Protein 1OI7 (pdb70)

Nearest PDB structures (foldseek):
  1oi7-assembly1_A  TM=1.004E+00  e=1.919E-52  Thermus thermophilus HB8
  3ufx-assembly1_A  TM=9.949E-01  e=4.018E-49  Thermus aquaticus
  1jkj-assembly1_A  TM=9.764E-01  e=1.885E-35  Escherichia coli
  6pfn-assembly2_C  TM=9.774E-01  e=1.993E-35  Francisella tularensis subsp. tularensis SCHU S4
  2nu6-assembly1_A  TM=9.768E-01  e=1.406E-34  Escherichia coli

InterPro domains:
  IPR003781 CoA-binding [PF02629] (5-98)
  IPR003781 CoA-binding [SM00881] (3-99)
  IPR005810 Succinyl-CoA ligase, alpha subunit [MF_01988] (1-287)
  IPR005810 Succinyl-CoA ligase, alpha subunit [PIRSF001553] (1-287)
  IPR005810 Succinyl-CoA ligase, alpha subunit [TIGR01019] (2-287)
  IPR005811 ATP-citrate synthase/succinyl-CoA ligase, C-terminal domain [PF00549] (150-269)
  IPR016102 Succinyl-CoA synthetase-like [G3DSA:3.40.50.261] (120-288)
  IPR016102 Succinyl-CoA synthetase-like [SSF52210] (122-284)
  IPR017440 ATP-citrate lyase/succinyl-CoA ligase, active site [PS00399] (235-248)
  IPR033847 ATP-citrate lyase/succinyl-CoA ligase, conserved site [PS01216] (151-180)
  IPR036291 NAD(P)-binding domain superfamily [SSF51735] (2-120)

Organism: Thermus thermophilus (NCBI:txid274)

Foldseek 3Di:
DFLDFLVAEEEEEPCPDPVNLVVVVVFVVLRRHHAAYEDAPQQPDARPNHHYHPAPLVVCVPDPHQEYEYPDEQVCQLVNLVRCLVSPHAEYEAAYDDHPPVSQVVSLVVSVVSRHFYADYNWQFKDFASTGDRGNQDNPLAHAAAEEEEEQDSVLQSLLSNLCVVVVHGYGMYGNRHQDQGTNDHLQNCQVRLQPDPSHQEYEYEEEFADCRLLVNLVCCLPDHPHAYAYEYPDVVRHPVSNVVSNVVSVHHYADDSNVSNVVNVVRVD

Sequence (270 aa):
MILVNRETRVLVQGITGREGQFHTKQMLTYGTKIVAGVTPGKGGMEVLGVPVYDTVKEAVAHHEVDASIIFVPAPAAADAALEAAHAGIPLIVLITEGIPTLDMVRAVEEIKALGSRLIGGNCPGIISAEETKIGIMPGHVFKRGRVGIISRSGTLTYEAAAALSQAGLGTTTTVGIGGDPVIGTTFKDLLPLFNEDPETEAVVLIGEIGGSDEEEAAAWVKDHMKKPVVGFIGGRVGTPESKLRAFAEAGIPVADTIDEIVELVKKALG

CATH classification: 3.40.50.720 (+1 more: 3.40.50.261)

Solvent-accessible surface area: 11199 Å² total; per-residue (Å²): 34,9,67,6,57,98,132,11,91,0,0,0,3,12,0,28,36,153,105,0,66,98,17,0,112,49,0,61,114,53,24,3,87,14,39,0,0,4,21,102,70,88,32,79,98,122,10,97,56,5,41,3,38,54,51,0,111,79,0,42,80,125,46,124,20,43,0,0,0,0,28,20,94,21,109,46,0,6,92,8,0,31,54,0,6,100,23,52,3,78,10,0,0,0,17,18,120,41,23,65,91,100,44,8,54,150,0,19,95,71,0,155,89,80,66,14,81,6,0,0,4,47,7,19,0,0,0,0,0,81,34,0,13,0,0,67,3,48,13,147,20,2,107,97,22,100,0,0,0,0,1,22,18,20,97,30,1,48,84,0,0,39,18,0,23,166,38,64,20,3,0,1,0,2,0,2,0,3,21,59,128,37,24,25,2,24,0,98,62,0,0,44,59,0,11,115,15,126,57,2,71,0,0,0,1,0,0,45,109,26,51,38,37,1,29,86,0,2,55,42,13,134,98,99,30,145,37,44,8,1,0,20,2,9,81,154,129,11,66,38,103,6,0,44,119,17,0,69,121,17,60,5,62,38,0,86,68,28,104,67,0,10,99,36,0,90,165,51,55,116

Secondary structure (DSSP, 8-state):
--S--TT-EEEEETTTSHHHHHHHHHHHHHT-EEEEEE-TT-TT-EETTEEEESSHHHHHHHS--SEEEE---HHHHHHHHHHHHHTT-SEEEE--S---HHHHHHHHHHHHHHT-EEEESSS-EEEETTTEEEESS-GGG--EEEEEEEES-HHHHHHHHHHHHHTT--EEEEEE--SSS--SS-HHHHHHHHHT-TT--EEEEEE-SSSSHHHHHHHHHHHH--S-EEEEES----SHHHHHHHHHHHT--B-SSHHHHHHHHHHHH-

Structure (mmCIF, N/CA/C/O backbone):
data_1OI7
#
_entry.id   1OI7
#
_cell.length_a   61.540
_cell.length_b   61.540
_cell.length_c   60.877
_cell.angle_alpha   90.00
_cell.angle_beta   90.00
_cell.angle_gamma   120.00
#
_symmetry.space_group_name_H-M   'P 31'
#
loop_
_entity.id
_entity.type
_entity.pdbx_description
1 polymer 'SUCCINYL-COA SYNTHETASE ALPHA CHAIN'
2 water water
#
loop_
_atom_site.group_PDB
_atom_site.id
_atom_site.type_symbol
_atom_site.label_atom_id
_atom_site.label_alt_id
_atom_site.label_comp_id
_atom_site.label_asym_id
_atom_site.label_entity_id
_atom_site.label_seq_id
_atom_site.pdbx_PDB_ins_code
_atom_site.Cartn_x
_atom_site.Cartn_y
_atom_site.Cartn_z
_atom_site.occupancy
_atom_site.B_iso_or_equiv
_atom_site.auth_seq_id
_atom_site.auth_comp_id
_atom_site.auth_asym_id
_atom_site.auth_atom_id
_atom_site.pdbx_PDB_model_num
ATOM 1 N N . MET A 1 1 ? 21.489 15.090 36.843 1.00 7.67 1 MET A N 1
ATOM 2 C CA . MET A 1 1 ? 21.016 14.811 35.459 1.00 7.37 1 MET A CA 1
ATOM 3 C C . MET A 1 1 ? 19.517 14.588 35.483 1.00 6.99 1 MET A C 1
ATOM 4 O O . MET A 1 1 ? 18.949 14.295 36.536 1.00 8.19 1 MET A O 1
ATOM 9 N N . ILE A 1 2 ? 18.876 14.750 34.330 1.00 6.77 2 ILE A N 1
ATOM 10 C CA . ILE A 1 2 ? 17.456 14.463 34.211 1.00 6.83 2 ILE A CA 1
ATOM 11 C C . ILE A 1 2 ? 17.252 13.551 33.007 1.00 6.10 2 ILE A C 1
ATOM 12 O O . ILE A 1 2 ? 18.062 13.537 32.074 1.00 7.85 2 ILE A O 1
ATOM 17 N N . LEU A 1 3 ? 16.186 12.760 33.080 1.00 7.76 3 LEU A N 1
ATOM 18 C CA . LEU A 1 3 ? 15.763 11.840 32.030 1.00 8.00 3 LEU A CA 1
ATOM 19 C C . LEU A 1 3 ? 16.644 10.658 31.639 1.00 7.99 3 LEU A C 1
ATOM 20 O O . LEU A 1 3 ? 16.162 9.526 31.586 1.00 9.26 3 LEU A O 1
ATOM 25 N N . VAL A 1 4 ? 17.919 10.910 31.364 1.00 6.88 4 VAL A N 1
ATOM 26 C CA . VAL A 1 4 ? 18.818 9.851 30.928 1.00 7.42 4 VAL A CA 1
ATOM 27 C C . VAL A 1 4 ? 20.199 9.926 31.557 1.00 6.49 4 VAL A C 1
ATOM 28 O O . VAL A 1 4 ? 20.641 10.986 31.987 1.00 7.26 4 VAL A O 1
ATOM 32 N N . ASN A 1 5 ? 20.867 8.781 31.620 1.00 7.88 5 ASN A N 1
ATOM 33 C CA . ASN A 1 5 ? 22.229 8.717 32.121 1.00 7.99 5 ASN A CA 1
ATOM 34 C C . ASN A 1 5 ? 22.897 7.495 31.501 1.00 6.76 5 ASN A C 1
ATOM 35 O O . ASN A 1 5 ? 22.342 6.880 30.589 1.00 7.33 5 ASN A O 1
ATOM 40 N N . ARG A 1 6 ? 24.086 7.146 31.974 1.00 7.44 6 ARG A N 1
ATOM 41 C CA . ARG A 1 6 ? 24.815 6.017 31.405 1.00 9.13 6 ARG A CA 1
ATOM 42 C C . ARG A 1 6 ? 24.033 4.710 31.306 1.00 8.67 6 ARG A C 1
ATOM 43 O O . ARG A 1 6 ? 24.252 3.926 30.382 1.00 9.62 6 ARG A O 1
ATOM 51 N N . GLU A 1 7 ? 23.118 4.478 32.241 1.00 8.03 7 GLU A N 1
ATOM 52 C CA . GLU A 1 7 ? 22.341 3.239 32.245 1.00 9.65 7 GLU A CA 1
ATOM 53 C C . GLU A 1 7 ? 21.253 3.169 31.174 1.00 10.67 7 GLU A C 1
ATOM 54 O O . GLU A 1 7 ? 20.731 2.095 30.882 1.00 11.54 7 GLU A O 1
ATOM 60 N N . THR A 1 8 ? 20.907 4.310 30.594 1.00 9.19 8 THR A N 1
ATOM 61 C CA . THR A 1 8 ? 19.856 4.364 29.583 1.00 9.04 8 THR A CA 1
ATOM 62 C C . THR A 1 8 ? 20.126 3.482 28.362 1.00 6.94 8 THR A C 1
ATOM 63 O O . THR A 1 8 ? 21.121 3.656 27.663 1.00 8.63 8 THR A O 1
ATOM 67 N N . ARG A 1 9 ? 19.220 2.536 28.123 1.00 8.89 9 ARG A N 1
ATOM 68 C CA . ARG A 1 9 ? 19.315 1.603 27.002 1.00 9.02 9 ARG A CA 1
ATOM 69 C C . ARG A 1 9 ? 18.631 2.228 25.791 1.00 7.95 9 ARG A C 1
ATOM 70 O O . ARG A 1 9 ? 17.441 2.545 25.825 1.00 9.28 9 ARG A O 1
ATOM 78 N N . VAL A 1 10 ? 19.396 2.382 24.716 1.00 9.50 10 VAL A N 1
ATOM 79 C CA . VAL A 1 10 ? 18.919 3.058 23.517 1.00 8.93 10 VAL A CA 1
ATOM 80 C C . VAL A 1 10 ? 18.709 2.246 22.242 1.00 8.46 10 VAL A C 1
ATOM 81 O O . VAL A 1 10 ? 19.491 1.352 21.911 1.00 9.98 10 VAL A O 1
ATOM 85 N N . LEU A 1 11 ? 17.641 2.595 21.529 1.00 9.55 11 LEU A N 1
ATOM 86 C CA . LEU A 1 11 ? 17.282 1.976 20.257 1.00 8.67 11 LEU A CA 1
ATOM 87 C C . LEU A 1 11 ? 17.440 3.041 19.177 1.00 9.47 11 LEU A C 1
ATOM 88 O O . LEU A 1 11 ? 16.991 4.172 19.359 1.00 9.29 11 LEU A O 1
ATOM 93 N N . VAL A 1 12 ? 18.078 2.694 18.062 1.00 8.48 12 VAL A N 1
ATOM 94 C CA . VAL A 1 12 ? 18.257 3.649 16.972 1.00 8.68 12 VAL A CA 1
ATOM 95 C C . VAL A 1 12 ? 17.396 3.272 15.771 1.00 8.69 12 VAL A C 1
ATOM 96 O O . VAL A 1 12 ? 17.573 2.206 15.178 1.00 9.66 12 VAL A O 1
ATOM 100 N N . GLN A 1 13 ? 16.456 4.144 15.428 1.00 8.70 13 GLN A N 1
ATOM 101 C CA . GLN A 1 13 ? 15.583 3.932 14.281 1.00 8.73 13 GLN A CA 1
ATOM 102 C C . GLN A 1 13 ? 16.227 4.661 13.103 1.00 10.19 13 GLN A C 1
ATOM 103 O O . GLN A 1 13 ? 16.578 5.836 13.211 1.00 10.86 13 GLN A O 1
ATOM 109 N N . GLY A 1 14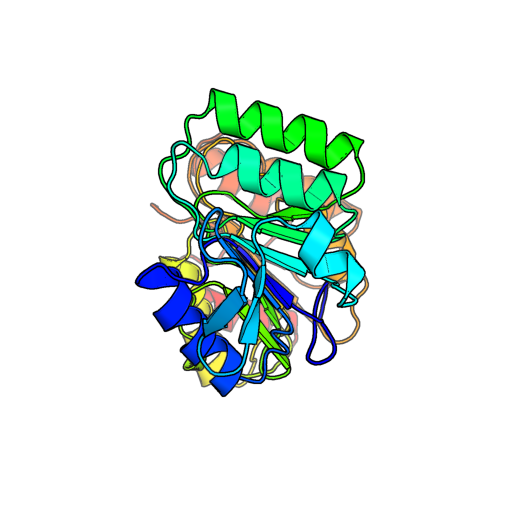 ? 16.394 3.952 11.987 1.00 10.22 14 GLY A N 1
ATOM 110 C CA . GLY A 1 14 ? 17.041 4.527 10.818 1.00 11.17 14 GLY A CA 1
ATOM 111 C C . GLY A 1 14 ? 18.542 4.340 10.970 1.00 9.68 14 GLY A C 1
ATOM 112 O O . GLY A 1 14 ? 19.345 5.120 10.460 1.00 11.82 14 GLY A O 1
ATOM 113 N N . ILE A 1 15 ? 18.914 3.272 11.667 1.00 11.11 15 ILE A N 1
ATOM 114 C CA . ILE A 1 15 ? 20.308 2.961 11.955 1.00 11.39 15 ILE A CA 1
ATOM 115 C C . ILE A 1 15 ? 21.208 2.654 10.754 1.00 11.59 15 ILE A C 1
ATOM 116 O O . ILE A 1 15 ? 22.419 2.863 10.822 1.00 12.65 15 ILE A O 1
ATOM 121 N N . THR A 1 16 ? 20.629 2.168 9.659 1.00 12.12 16 THR A N 1
ATOM 122 C CA . THR A 1 16 ? 21.424 1.824 8.482 1.00 12.35 16 THR A CA 1
ATOM 123 C C . THR A 1 16 ? 21.738 2.991 7.550 1.00 12.16 16 THR A C 1
ATOM 124 O O . THR A 1 16 ? 22.569 2.861 6.650 1.00 12.79 16 THR A O 1
ATOM 128 N N . GLY A 1 17 ? 21.076 4.125 7.753 1.00 11.75 17 GLY A N 1
ATOM 129 C CA . GLY A 1 17 ? 21.335 5.283 6.916 1.00 13.31 17 GLY A CA 1
ATOM 130 C C . GLY A 1 17 ? 22.696 5.879 7.225 1.00 12.09 17 GLY A C 1
ATOM 131 O O . GLY A 1 17 ? 23.329 5.503 8.212 1.00 11.64 17 GLY A O 1
ATOM 132 N N . ARG A 1 18 ? 23.148 6.808 6.389 1.00 12.86 18 ARG A N 1
ATOM 133 C CA . ARG A 1 18 ? 24.446 7.445 6.586 1.00 12.48 18 ARG A CA 1
ATOM 134 C C . ARG A 1 18 ? 24.507 8.136 7.946 1.00 11.62 18 ARG A C 1
ATOM 135 O O . ARG A 1 18 ? 25.453 7.940 8.710 1.00 12.85 18 ARG A O 1
ATOM 143 N N . GLU A 1 19 ? 23.493 8.945 8.240 1.00 11.34 19 GLU A N 1
ATOM 144 C CA . GLU A 1 19 ? 23.422 9.668 9.506 1.00 11.57 19 GLU A CA 1
ATOM 145 C C . GLU A 1 19 ? 23.311 8.703 10.679 1.00 11.32 19 GLU A C 1
ATOM 146 O O . GLU A 1 19 ? 24.009 8.847 11.686 1.00 10.76 19 GLU A O 1
ATOM 152 N N . GLY A 1 20 ? 22.424 7.724 10.543 1.00 10.54 20 GLY A N 1
ATOM 153 C CA . GLY A 1 20 ? 22.234 6.745 11.595 1.00 11.05 20 GLY A CA 1
ATOM 154 C C . GLY A 1 20 ? 23.516 6.013 11.939 1.00 9.42 20 GLY A C 1
ATOM 155 O O . GLY A 1 20 ? 23.848 5.848 13.113 1.00 11.31 20 GLY A O 1
ATOM 156 N N . GLN A 1 21 ? 24.250 5.573 10.923 1.00 10.64 21 GLN A N 1
ATOM 157 C CA . GLN A 1 21 ? 25.496 4.857 11.162 1.00 11.28 21 GLN A CA 1
ATOM 158 C C . GLN A 1 21 ? 26.555 5.747 11.790 1.00 8.78 21 GLN A C 1
ATOM 159 O O . GLN A 1 21 ? 27.235 5.341 12.734 1.00 9.86 21 GLN A O 1
ATOM 165 N N . PHE A 1 22 ? 26.696 6.958 11.267 1.00 9.81 22 PHE A N 1
ATOM 166 C CA . PHE A 1 22 ? 27.688 7.879 11.794 1.00 10.05 22 PHE A CA 1
ATOM 167 C C . PHE A 1 22 ? 27.451 8.187 13.265 1.00 9.33 22 PHE A C 1
ATOM 168 O O . PHE A 1 22 ? 28.378 8.130 14.074 1.00 9.20 22 PHE A O 1
ATOM 176 N N . HIS A 1 23 ? 26.212 8.500 13.622 1.00 8.53 23 HIS A N 1
ATOM 177 C CA . HIS A 1 23 ? 25.927 8.831 15.007 1.00 8.22 23 HIS A CA 1
ATOM 178 C C . HIS A 1 23 ? 25.857 7.632 15.938 1.00 8.65 23 HIS A C 1
ATOM 179 O O . HIS A 1 23 ? 26.095 7.765 17.137 1.00 8.24 23 HIS A O 1
ATOM 186 N N . THR A 1 24 ? 25.549 6.458 15.403 1.00 8.46 24 THR A N 1
ATOM 187 C CA . THR A 1 24 ? 25.548 5.270 16.243 1.00 9.20 24 THR A CA 1
ATOM 188 C C . THR A 1 24 ? 27.003 5.082 16.688 1.00 9.00 24 THR A C 1
ATOM 189 O O . THR A 1 24 ? 27.276 4.747 17.842 1.00 8.95 24 THR A O 1
ATOM 193 N N . LYS A 1 25 ? 27.937 5.324 15.771 1.00 8.75 25 LYS A N 1
ATOM 194 C CA . LYS A 1 25 ? 29.356 5.202 16.081 1.00 8.89 25 LYS A CA 1
ATOM 195 C C . LYS A 1 25 ? 29.760 6.242 17.126 1.00 7.86 25 LYS A C 1
ATOM 196 O O . LYS A 1 25 ? 30.429 5.919 18.107 1.00 9.14 25 LYS A O 1
ATOM 202 N N . GLN A 1 26 ? 29.348 7.490 16.926 1.00 8.15 26 GLN A N 1
ATOM 203 C CA . GLN A 1 26 ? 29.693 8.543 17.873 1.00 9.11 26 GLN A CA 1
ATOM 204 C C . GLN A 1 26 ? 29.114 8.253 19.257 1.00 8.45 26 GLN A C 1
ATOM 205 O O . GLN A 1 26 ? 29.796 8.423 20.268 1.00 8.84 26 GLN A O 1
ATOM 211 N N . MET A 1 27 ? 27.860 7.813 19.305 1.00 6.97 27 MET A N 1
ATOM 212 C CA . MET A 1 27 ? 27.221 7.515 20.582 1.00 8.20 27 MET A CA 1
ATOM 213 C C . MET A 1 27 ? 27.865 6.320 21.281 1.00 7.70 27 MET A C 1
ATOM 214 O O . MET A 1 27 ? 28.086 6.354 22.494 1.00 8.23 27 MET A O 1
ATOM 219 N N . LEU A 1 28 ? 28.173 5.265 20.531 1.00 8.54 28 LEU A N 1
ATOM 220 C CA . LEU A 1 28 ? 28.809 4.100 21.138 1.00 8.92 28 LEU A CA 1
ATOM 221 C C . LEU A 1 28 ? 30.147 4.505 21.747 1.00 8.35 28 LEU A C 1
ATOM 222 O O . LEU A 1 28 ? 30.485 4.088 22.854 1.00 9.58 28 LEU A O 1
ATOM 227 N N . THR A 1 29 ? 30.903 5.325 21.029 1.00 8.76 29 THR A N 1
ATOM 228 C CA . THR A 1 29 ? 32.195 5.784 21.520 1.00 10.51 29 THR A CA 1
ATOM 229 C C . THR A 1 29 ? 32.034 6.624 22.787 1.00 10.78 29 THR A C 1
ATOM 230 O O . THR A 1 29 ? 32.881 6.582 23.681 1.00 11.47 29 THR A O 1
ATOM 234 N N . TYR A 1 30 ? 30.942 7.379 22.866 1.00 9.44 30 TYR A N 1
ATOM 235 C CA . TYR A 1 30 ? 30.682 8.230 24.023 1.00 9.08 30 TYR A CA 1
ATOM 236 C C . TYR A 1 30 ? 30.329 7.406 25.253 1.00 9.91 30 TYR A C 1
ATOM 237 O O . TYR A 1 30 ? 30.533 7.847 26.387 1.00 11.91 30 TYR A O 1
ATOM 246 N N . GLY A 1 31 ? 29.799 6.210 25.028 1.00 9.90 31 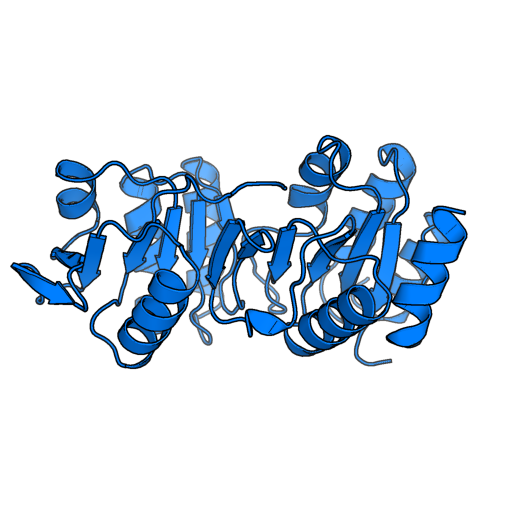GLY A N 1
ATOM 247 C CA . GLY A 1 31 ? 29.415 5.353 26.133 1.00 10.44 31 GLY A CA 1
ATOM 248 C C . GLY A 1 31 ? 27.924 5.068 26.168 1.00 9.12 31 GLY A C 1
ATOM 249 O O . GLY A 1 31 ? 27.437 4.385 27.065 1.00 10.41 31 GLY A O 1
ATOM 250 N N . THR A 1 32 ? 27.189 5.601 25.196 1.00 8.40 32 THR A N 1
ATOM 251 C CA . THR A 1 32 ? 25.753 5.375 25.130 1.00 7.68 32 THR A CA 1
ATOM 252 C C . THR A 1 32 ? 25.485 3.890 24.926 1.00 8.93 32 THR A C 1
ATOM 253 O O . THR A 1 32 ? 26.097 3.254 24.065 1.00 9.66 32 THR A O 1
ATOM 257 N N . LYS A 1 33 ? 24.570 3.341 25.716 1.00 8.28 33 LYS A N 1
ATOM 258 C CA . LYS A 1 33 ? 24.237 1.928 25.609 1.00 11.56 33 LYS A CA 1
ATOM 259 C C . LYS A 1 33 ? 23.211 1.634 24.520 1.00 9.69 33 LYS A C 1
ATOM 260 O O . LYS A 1 33 ? 22.035 1.410 24.805 1.00 11.74 33 LYS A O 1
ATOM 266 N N . ILE A 1 34 ? 23.659 1.649 23.269 1.00 10.78 34 ILE A N 1
ATOM 267 C CA . ILE A 1 34 ? 22.779 1.344 22.148 1.00 8.78 34 ILE A CA 1
ATOM 268 C C . ILE A 1 34 ? 22.671 -0.177 22.103 1.00 10.20 34 ILE A C 1
ATOM 269 O O . ILE A 1 34 ? 23.665 -0.876 21.901 1.00 12.06 34 ILE A O 1
ATOM 274 N N . VAL A 1 35 ? 21.461 -0.684 22.308 1.00 11.03 35 VAL A N 1
ATOM 275 C CA . VAL A 1 35 ? 21.231 -2.123 22.340 1.00 11.02 35 VAL A CA 1
ATOM 276 C C . VAL A 1 35 ? 20.587 -2.713 21.092 1.00 11.25 35 VAL A C 1
ATOM 277 O O . VAL A 1 35 ? 20.624 -3.929 20.889 1.00 12.43 35 VAL A O 1
ATOM 281 N N . ALA A 1 36 ? 19.994 -1.867 20.257 1.00 11.07 36 ALA A N 1
ATOM 282 C CA . ALA A 1 36 ? 19.344 -2.356 19.049 1.00 9.95 36 ALA A CA 1
ATOM 283 C C . ALA A 1 36 ? 19.077 -1.246 18.050 1.00 9.66 36 ALA A C 1
ATOM 284 O O . ALA A 1 36 ? 19.162 -0.063 18.379 1.00 9.85 36 ALA A O 1
ATOM 286 N N . GLY A 1 37 ? 18.758 -1.646 16.824 1.00 10.68 37 GLY A N 1
ATOM 287 C CA . GLY A 1 37 ? 18.458 -0.698 15.772 1.00 9.83 37 GLY A CA 1
ATOM 288 C C . GLY A 1 37 ? 17.270 -1.198 14.974 1.00 10.18 37 GLY A C 1
ATOM 289 O O . GLY A 1 37 ? 16.955 -2.392 15.007 1.00 10.57 37 GLY A O 1
ATOM 290 N N . VAL A 1 38 ? 16.611 -0.293 14.260 1.00 9.01 38 VAL A N 1
ATOM 291 C CA . VAL A 1 38 ? 15.456 -0.650 13.450 1.00 10.78 38 VAL A CA 1
ATOM 292 C C . VAL A 1 38 ? 15.448 0.087 12.120 1.00 12.91 38 VAL A C 1
ATOM 293 O O . VAL A 1 38 ? 15.642 1.300 12.065 1.00 16.35 38 VAL A O 1
ATOM 297 N N . THR A 1 39 ? 15.235 -0.668 11.049 1.00 13.54 39 THR A N 1
ATOM 298 C CA . THR A 1 39 ? 15.137 -0.125 9.701 1.00 13.58 39 THR A CA 1
ATOM 299 C C . THR A 1 39 ? 14.351 -1.142 8.892 1.00 13.53 39 THR A C 1
ATOM 300 O O . THR A 1 39 ? 14.817 -2.260 8.671 1.00 14.45 39 THR A O 1
ATOM 304 N N . PRO A 1 40 ? 13.133 -0.775 8.465 1.00 17.22 40 PRO A N 1
ATOM 305 C CA . PRO A 1 40 ? 12.284 -1.671 7.677 1.00 17.30 40 PRO A CA 1
ATOM 306 C C . PRO A 1 40 ? 13.022 -2.238 6.471 1.00 15.46 40 PRO A C 1
ATOM 307 O O . PRO A 1 40 ? 13.517 -1.490 5.628 1.00 16.48 40 PRO A O 1
ATOM 311 N N . GLY A 1 41 ? 13.099 -3.563 6.402 1.00 16.72 41 GLY A N 1
ATOM 312 C CA . GLY A 1 41 ? 13.769 -4.211 5.291 1.00 17.76 41 GLY A CA 1
ATOM 313 C C . GLY A 1 41 ? 15.207 -4.592 5.581 1.00 18.18 41 GLY A C 1
ATOM 314 O O . GLY A 1 41 ? 15.847 -5.263 4.771 1.00 20.20 41 GLY A O 1
ATOM 315 N N . LYS A 1 42 ? 15.719 -4.174 6.735 1.00 16.45 42 LYS A N 1
ATOM 316 C CA . LYS A 1 42 ? 17.096 -4.478 7.108 1.00 15.78 42 LYS A CA 1
ATOM 317 C C . LYS A 1 42 ? 17.203 -5.403 8.316 1.00 14.29 42 LYS A C 1
ATOM 318 O O . LYS A 1 42 ? 18.297 -5.633 8.832 1.00 14.84 42 LYS A O 1
ATOM 324 N N . GLY A 1 43 ? 16.071 -5.934 8.766 1.00 14.17 43 GLY A N 1
ATOM 325 C CA . GLY A 1 43 ? 16.091 -6.831 9.907 1.00 13.95 43 GLY A CA 1
ATOM 326 C C . GLY A 1 43 ? 17.014 -8.007 9.656 1.00 15.04 43 GLY A C 1
ATOM 327 O O . GLY A 1 43 ? 16.965 -8.624 8.592 1.00 16.78 43 GLY A O 1
ATOM 328 N N . GLY A 1 44 ? 17.859 -8.321 10.633 1.00 15.86 44 GLY A N 1
ATOM 329 C CA . GLY A 1 44 ? 18.785 -9.428 10.476 1.00 17.02 44 GLY A CA 1
ATOM 330 C C . GLY A 1 44 ? 20.207 -8.936 10.298 1.00 18.31 44 GLY A C 1
ATOM 331 O O . GLY A 1 44 ? 21.165 -9.682 10.506 1.00 21.17 44 GLY A O 1
ATOM 332 N N . MET A 1 45 ? 20.342 -7.675 9.902 1.00 19.49 45 MET A N 1
ATOM 333 C CA . MET A 1 45 ? 21.651 -7.070 9.703 1.00 20.54 45 MET A CA 1
ATOM 334 C C . MET A 1 45 ? 22.235 -6.640 11.040 1.00 17.26 45 MET A C 1
ATOM 335 O O . MET A 1 45 ? 21.589 -6.759 12.083 1.00 16.54 45 MET A O 1
ATOM 340 N N . GLU A 1 46 ? 23.462 -6.137 10.997 1.00 18.42 46 GLU A N 1
ATOM 341 C CA . GLU A 1 46 ? 24.139 -5.677 12.197 1.00 18.51 46 GLU A CA 1
ATOM 342 C C . GLU A 1 46 ? 24.945 -4.436 11.845 1.00 17.21 46 GLU A C 1
ATOM 343 O O . GLU A 1 46 ? 25.641 -4.405 10.829 1.00 22.61 46 GLU A O 1
ATOM 349 N N . VAL A 1 47 ? 24.833 -3.407 12.677 1.00 16.54 47 VAL A N 1
ATOM 350 C CA . VAL A 1 47 ? 25.562 -2.164 12.461 1.00 16.25 47 VAL A CA 1
ATOM 351 C C . VAL A 1 47 ? 26.449 -1.905 13.669 1.00 14.43 47 VAL A C 1
ATOM 352 O O . VAL A 1 47 ? 25.957 -1.693 14.776 1.00 14.48 47 VAL A O 1
ATOM 356 N N . LEU A 1 48 ? 27.760 -1.936 13.453 1.00 13.10 48 LEU A N 1
ATOM 357 C CA . LEU A 1 48 ? 28.715 -1.700 14.527 1.00 14.82 48 LEU A CA 1
ATOM 358 C C . LEU A 1 48 ? 28.424 -2.579 15.740 1.00 13.61 48 LEU A C 1
ATOM 359 O O . LEU A 1 48 ? 28.513 -2.129 16.882 1.00 16.64 48 LEU A O 1
ATOM 364 N N . GLY A 1 49 ? 28.070 -3.835 15.484 1.00 14.01 49 GLY A N 1
ATOM 365 C CA . GLY A 1 49 ? 27.785 -4.763 16.565 1.00 15.76 49 GLY A CA 1
ATOM 366 C C . GLY A 1 49 ? 26.372 -4.689 17.112 1.00 15.06 49 GLY A C 1
ATOM 367 O O . GLY A 1 49 ? 25.983 -5.499 17.954 1.00 16.60 49 GLY A O 1
ATOM 368 N N . VAL A 1 50 ? 25.601 -3.718 16.634 1.00 13.13 50 VAL A N 1
ATOM 369 C CA . VAL A 1 50 ? 24.225 -3.536 17.079 1.00 12.88 50 VAL A CA 1
ATOM 370 C C . VAL A 1 50 ? 23.273 -4.328 16.188 1.00 11.48 50 VAL A C 1
ATOM 371 O O . VAL A 1 50 ? 23.285 -4.176 14.967 1.00 12.97 50 VAL A O 1
ATOM 375 N N . PRO A 1 51 ? 22.439 -5.193 16.787 1.00 12.38 51 PRO A N 1
ATOM 376 C CA . PRO A 1 51 ? 21.497 -5.983 15.990 1.00 12.04 51 PRO A CA 1
ATOM 377 C C . PRO A 1 51 ? 20.385 -5.107 15.423 1.00 12.68 51 PRO A C 1
ATOM 378 O O . PRO A 1 51 ? 19.847 -4.244 16.120 1.00 12.76 51 PRO A O 1
ATOM 382 N N . VAL A 1 52 ? 20.049 -5.331 14.156 1.00 12.15 52 VAL A N 1
ATOM 383 C CA . VAL A 1 52 ? 19.007 -4.563 13.487 1.00 12.26 52 VAL A CA 1
ATOM 384 C C . VAL A 1 52 ? 17.746 -5.397 13.275 1.00 12.24 52 VAL A C 1
ATOM 385 O O . VAL A 1 52 ? 17.823 -6.579 12.927 1.00 13.82 52 VAL A O 1
ATOM 389 N N . TYR A 1 53 ? 16.590 -4.773 13.487 1.00 12.17 53 TYR A N 1
ATOM 390 C CA . TYR A 1 53 ? 15.301 -5.434 13.318 1.00 13.55 53 TYR A CA 1
ATOM 391 C C . TYR A 1 53 ? 14.428 -4.637 12.355 1.00 13.94 53 TYR A C 1
ATOM 392 O O . TYR A 1 53 ? 14.679 -3.456 12.106 1.00 12.61 53 TYR A O 1
ATOM 401 N N . ASP A 1 54 ? 13.402 -5.286 11.815 1.00 13.19 54 ASP A N 1
ATOM 402 C CA . ASP A 1 54 ? 12.499 -4.636 10.874 1.00 12.67 54 ASP A CA 1
ATOM 403 C C . ASP A 1 54 ? 11.518 -3.679 11.540 1.00 14.24 54 ASP A C 1
ATOM 404 O O . ASP A 1 54 ? 11.099 -2.696 10.930 1.00 16.08 54 ASP A O 1
ATOM 409 N N . THR A 1 55 ? 11.151 -3.965 12.785 1.00 12.99 55 THR A N 1
ATOM 410 C CA . THR A 1 55 ? 10.205 -3.119 13.505 1.00 13.64 55 THR A CA 1
ATOM 411 C C . THR A 1 55 ? 10.613 -2.923 14.957 1.00 12.07 55 THR A C 1
ATOM 412 O O . THR A 1 55 ? 11.392 -3.701 15.508 1.0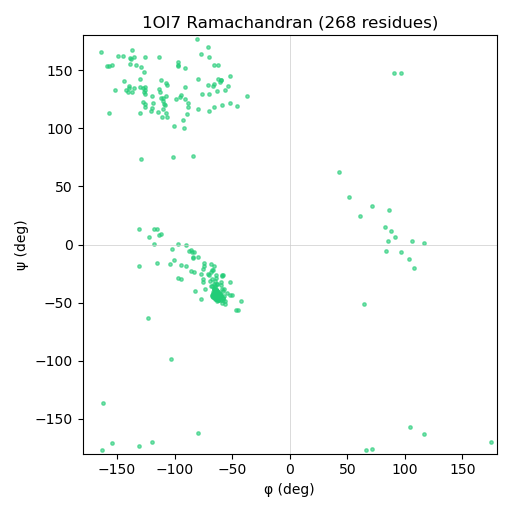0 12.54 55 THR A O 1
ATOM 416 N N . VAL A 1 56 ? 10.075 -1.876 15.574 1.00 12.37 56 VAL A N 1
ATOM 417 C CA . VAL A 1 56 ? 10.369 -1.583 16.968 1.00 13.04 56 VAL A CA 1
ATOM 418 C C . VAL A 1 56 ? 9.810 -2.699 17.849 1.00 11.23 56 VAL A C 1
ATOM 419 O O . VAL A 1 56 ? 10.432 -3.098 18.829 1.00 13.35 56 VAL A O 1
ATOM 423 N N . LYS A 1 57 ? 8.634 -3.205 17.490 1.00 14.65 57 LYS A N 1
ATOM 424 C CA . LYS A 1 57 ? 8.008 -4.280 18.253 1.00 15.51 57 LYS A CA 1
ATOM 425 C C . LYS A 1 57 ? 8.933 -5.490 18.344 1.00 15.30 57 LYS A C 1
ATOM 426 O O . LYS A 1 57 ? 9.088 -6.085 19.409 1.00 15.32 57 LYS A O 1
ATOM 432 N N . GLU A 1 58 ? 9.551 -5.846 17.224 1.00 13.55 58 GLU A N 1
ATOM 433 C CA . GLU A 1 58 ? 10.463 -6.982 17.187 1.00 15.52 58 GLU A CA 1
ATOM 434 C C . GLU A 1 58 ? 11.710 -6.699 18.019 1.00 13.31 58 GLU A C 1
ATOM 435 O O . GLU A 1 58 ? 12.196 -7.568 18.742 1.00 15.30 58 GLU A O 1
ATOM 441 N N . ALA A 1 59 ? 12.219 -5.475 17.923 1.00 14.20 59 ALA A N 1
ATOM 442 C CA . ALA A 1 59 ? 13.408 -5.085 18.669 1.00 15.57 59 ALA A CA 1
ATOM 443 C C . ALA A 1 59 ? 13.172 -5.151 20.176 1.00 12.19 59 ALA A C 1
ATOM 444 O O . ALA A 1 59 ? 13.979 -5.720 20.913 1.00 13.74 59 ALA A O 1
ATOM 446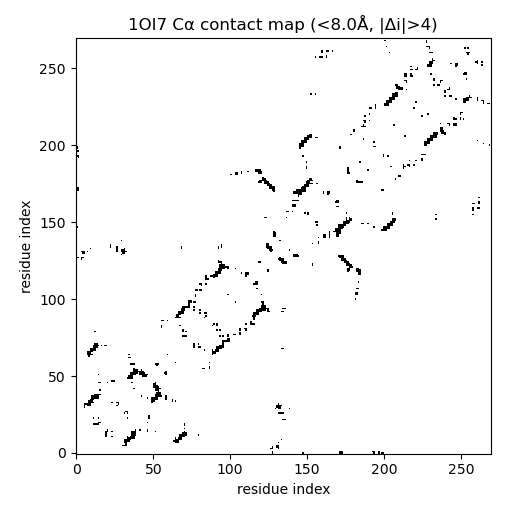 N N . VAL A 1 60 ? 12.064 -4.575 20.633 1.00 14.38 60 VAL A N 1
ATOM 447 C CA . VAL A 1 60 ? 11.756 -4.570 22.059 1.00 14.52 60 VAL A CA 1
ATOM 448 C C . VAL A 1 60 ? 11.416 -5.957 22.596 1.00 15.96 60 VAL A C 1
ATOM 449 O O . VAL A 1 60 ? 11.431 -6.182 23.806 1.00 16.71 60 VAL A O 1
ATOM 453 N N . ALA A 1 61 ? 11.113 -6.887 21.696 1.00 16.47 61 ALA A N 1
ATOM 454 C CA . ALA A 1 61 ? 10.795 -8.250 22.103 1.00 17.71 61 ALA A CA 1
ATOM 455 C C . ALA A 1 61 ? 12.078 -8.963 22.520 1.00 19.73 61 ALA A C 1
ATOM 456 O O . ALA A 1 61 ? 12.038 -9.979 23.214 1.00 21.33 61 ALA A O 1
ATOM 458 N N . HIS A 1 62 ? 13.217 -8.420 22.097 1.00 17.28 62 HIS A N 1
ATOM 459 C CA . HIS A 1 62 ? 14.512 -9.012 22.418 1.00 18.55 62 HIS A CA 1
ATOM 460 C C . HIS A 1 62 ? 15.386 -8.121 23.297 1.00 16.46 62 HIS A C 1
ATOM 461 O O . HIS A 1 62 ? 16.364 -8.590 23.880 1.00 19.32 62 HIS A O 1
ATOM 468 N N . HIS A 1 63 ? 15.036 -6.841 23.397 1.00 15.39 63 HIS A N 1
ATOM 469 C CA . HIS A 1 63 ? 15.827 -5.903 24.190 1.00 14.90 63 HIS A CA 1
ATOM 470 C C . HIS A 1 63 ? 14.995 -4.916 24.992 1.00 14.45 63 HIS A C 1
ATOM 471 O O . HIS A 1 63 ? 14.021 -4.359 24.487 1.00 15.94 63 HIS A O 1
ATOM 478 N N . GLU A 1 64 ? 15.385 -4.700 26.244 1.00 16.07 64 GLU A N 1
ATOM 479 C CA . GLU A 1 64 ? 14.708 -3.723 27.083 1.00 14.95 64 GLU A CA 1
ATOM 480 C C . GLU A 1 64 ? 15.233 -2.382 26.576 1.00 12.73 64 GLU A C 1
ATOM 481 O O . GLU A 1 64 ? 16.442 -2.197 26.445 1.00 13.34 64 GLU A O 1
ATOM 487 N N . VAL A 1 65 ? 14.325 -1.460 26.282 1.00 12.88 65 VAL A N 1
ATOM 488 C CA . VAL A 1 65 ? 14.703 -0.151 25.760 1.00 11.94 65 VAL A CA 1
ATOM 489 C C . VAL A 1 65 ? 14.104 0.991 26.574 1.00 12.58 65 VAL A C 1
ATOM 490 O O . VAL A 1 65 ? 12.907 0.997 26.854 1.00 13.01 65 VAL A O 1
ATOM 494 N N . ASP A 1 66 ? 14.942 1.954 26.948 1.00 10.62 66 ASP A N 1
ATOM 495 C CA . ASP A 1 66 ? 14.489 3.106 27.725 1.00 10.18 66 ASP A CA 1
ATOM 496 C C . ASP A 1 66 ? 14.209 4.303 26.828 1.00 8.24 66 ASP A C 1
ATOM 497 O O . ASP A 1 66 ? 13.374 5.151 27.146 1.00 10.76 66 ASP A O 1
ATOM 502 N N . ALA A 1 67 ? 14.916 4.381 25.709 1.00 9.35 67 ALA A N 1
ATOM 503 C CA . ALA A 1 67 ? 14.733 5.502 24.802 1.00 8.49 67 ALA A CA 1
ATOM 504 C C . ALA A 1 67 ? 15.101 5.142 23.376 1.00 9.46 67 ALA A C 1
ATOM 505 O O . ALA A 1 67 ? 15.895 4.232 23.138 1.00 9.60 67 ALA A O 1
ATOM 507 N N . SER A 1 68 ? 14.505 5.853 22.427 1.00 8.83 68 SER A N 1
ATOM 508 C CA . SER A 1 68 ? 14.811 5.634 21.025 1.00 9.21 68 SER A CA 1
ATOM 509 C C . SER A 1 68 ? 15.192 6.966 20.398 1.00 7.71 68 SER A C 1
ATOM 510 O O . SER A 1 68 ? 14.734 8.024 20.837 1.00 10.61 68 SER A O 1
ATOM 514 N N . ILE A 1 69 ? 16.071 6.914 19.406 1.00 7.69 69 ILE A N 1
ATOM 515 C CA . ILE A 1 69 ? 16.476 8.106 18.682 1.00 7.77 69 ILE A CA 1
ATOM 516 C C . ILE A 1 69 ? 16.210 7.789 17.216 1.00 7.85 69 ILE A C 1
ATOM 517 O O . ILE A 1 69 ? 16.559 6.711 16.719 1.00 8.97 69 ILE A O 1
ATOM 522 N N . ILE A 1 70 ? 15.572 8.736 16.538 1.00 8.38 70 ILE A N 1
ATOM 523 C CA . ILE A 1 70 ? 15.143 8.565 15.159 1.00 8.93 70 ILE A CA 1
ATOM 524 C C . ILE A 1 70 ? 15.856 9.402 14.105 1.00 8.79 70 ILE A C 1
ATOM 525 O O . ILE A 1 70 ? 15.908 10.630 14.196 1.00 10.07 70 ILE A O 1
ATOM 530 N N . PHE A 1 71 ? 16.382 8.712 13.094 1.00 8.54 71 PHE A N 1
ATOM 531 C CA . PHE A 1 71 ? 17.081 9.337 11.975 1.00 9.91 71 PHE A CA 1
ATOM 532 C C . PHE A 1 71 ? 16.337 9.046 10.662 1.00 13.30 71 PHE A C 1
ATOM 533 O O . PHE A 1 71 ? 16.866 9.270 9.573 1.00 16.43 71 PHE A O 1
ATOM 541 N N . VAL A 1 72 ? 15.108 8.552 10.784 1.00 13.23 72 VAL A N 1
ATOM 542 C CA . VAL A 1 72 ? 14.260 8.210 9.638 1.00 12.61 72 VAL A CA 1
ATOM 543 C C . VAL A 1 72 ? 13.936 9.424 8.760 1.00 13.21 72 VAL A C 1
ATOM 544 O O . VAL A 1 72 ? 13.737 10.526 9.267 1.00 13.37 72 VAL A O 1
ATOM 548 N N . PRO A 1 73 ? 13.884 9.235 7.426 1.00 13.83 73 PRO A N 1
ATOM 549 C CA . PRO A 1 73 ? 13.578 10.331 6.497 1.00 13.01 73 PRO A CA 1
ATOM 550 C C . PRO A 1 73 ? 12.295 11.072 6.877 1.00 10.91 73 PRO A C 1
ATOM 551 O O . PRO A 1 73 ? 11.346 10.468 7.367 1.00 11.68 73 PRO A O 1
ATOM 555 N N . ALA A 1 74 ? 12.284 12.380 6.635 1.00 12.75 74 ALA A N 1
ATOM 556 C CA . ALA A 1 74 ? 11.152 13.242 6.969 1.00 12.58 74 ALA A CA 1
ATOM 557 C C . ALA A 1 74 ? 9.754 12.702 6.668 1.00 12.47 74 ALA A C 1
ATOM 558 O O . ALA A 1 74 ? 8.874 12.754 7.524 1.00 12.55 74 ALA A O 1
ATOM 560 N N . PRO A 1 75 ? 9.523 12.186 5.449 1.00 14.45 75 PRO A N 1
ATOM 561 C CA . PRO A 1 75 ? 8.199 11.657 5.101 1.00 14.62 75 PRO A CA 1
ATOM 562 C C . PRO A 1 75 ? 7.687 10.525 5.993 1.00 13.97 75 PRO A C 1
ATOM 563 O O . PRO A 1 75 ? 6.479 10.336 6.127 1.00 15.74 75 PRO A O 1
ATOM 567 N N . ALA A 1 76 ? 8.600 9.777 6.605 1.00 14.11 76 ALA A N 1
ATOM 568 C CA . ALA A 1 76 ? 8.203 8.660 7.456 1.00 12.19 76 ALA A CA 1
ATOM 569 C C . ALA A 1 76 ? 8.624 8.807 8.915 1.00 12.54 76 ALA A C 1
ATOM 570 O O . ALA A 1 76 ? 8.342 7.935 9.731 1.00 11.88 76 ALA A O 1
ATOM 572 N N . ALA A 1 77 ? 9.279 9.914 9.243 1.00 12.51 77 ALA A N 1
ATOM 573 C CA . ALA A 1 77 ? 9.764 10.149 10.600 1.00 11.97 77 ALA A CA 1
ATOM 574 C C . ALA A 1 77 ? 8.675 10.218 11.668 1.00 11.14 77 ALA A C 1
ATOM 575 O O . ALA A 1 77 ? 8.844 9.685 12.764 1.00 11.41 77 ALA A O 1
ATOM 577 N N . ALA A 1 78 ? 7.567 10.885 11.365 1.00 12.01 78 ALA A N 1
ATOM 578 C CA . ALA A 1 78 ? 6.481 10.990 12.334 1.00 12.64 78 ALA A CA 1
ATOM 579 C C . ALA A 1 78 ? 5.938 9.603 12.664 1.00 11.46 78 ALA A C 1
ATOM 580 O O . ALA A 1 78 ? 5.678 9.288 13.824 1.00 11.19 78 ALA A O 1
ATOM 582 N N . ASP A 1 79 ? 5.771 8.771 11.640 1.00 11.86 79 ASP A N 1
ATOM 583 C CA . ASP A 1 79 ? 5.274 7.419 11.854 1.00 13.19 79 ASP A CA 1
ATOM 584 C C . ASP A 1 79 ? 6.265 6.598 12.674 1.00 13.35 79 ASP A C 1
ATOM 585 O O . ASP A 1 79 ? 5.866 5.760 13.478 1.00 11.78 79 ASP A O 1
ATOM 590 N N . ALA A 1 80 ? 7.557 6.841 12.469 1.00 12.10 80 ALA A N 1
ATOM 591 C CA . ALA A 1 80 ? 8.582 6.125 13.219 1.00 11.21 80 ALA A CA 1
ATOM 592 C C . ALA A 1 80 ? 8.446 6.464 14.703 1.00 9.55 80 ALA A C 1
ATOM 593 O O . ALA A 1 80 ? 8.595 5.597 15.563 1.00 10.64 80 ALA A O 1
ATOM 595 N N . ALA A 1 81 ? 8.165 7.730 15.001 1.00 9.72 81 ALA A N 1
ATOM 596 C CA . ALA A 1 81 ? 8.001 8.159 16.387 1.00 9.78 81 ALA A CA 1
ATOM 597 C C . ALA A 1 81 ? 6.772 7.479 16.983 1.00 10.36 81 ALA A C 1
ATOM 598 O O . ALA A 1 81 ? 6.792 7.023 18.125 1.00 10.57 81 ALA A O 1
ATOM 600 N N . LEU A 1 82 ? 5.701 7.410 16.200 1.00 11.45 82 LEU A N 1
ATOM 601 C CA . LEU A 1 82 ? 4.480 6.765 16.664 1.00 11.28 82 LEU A CA 1
ATOM 602 C C . LEU A 1 82 ? 4.732 5.280 16.905 1.00 10.58 82 LEU A C 1
ATOM 603 O O . LEU A 1 82 ? 4.216 4.704 17.862 1.00 11.92 82 LEU A O 1
ATOM 608 N N . GLU A 1 83 ? 5.537 4.668 16.040 1.00 11.44 83 GLU A N 1
ATOM 609 C CA . GLU A 1 83 ? 5.852 3.250 16.173 1.00 12.26 83 GLU A CA 1
ATOM 610 C C . GLU A 1 83 ? 6.540 2.985 17.511 1.00 1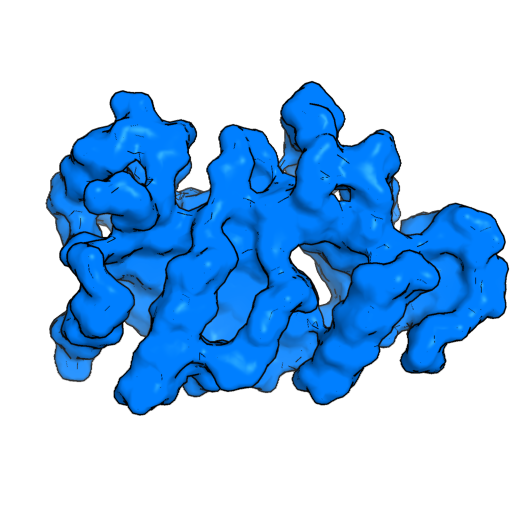2.20 83 GLU A C 1
ATOM 611 O O . GLU A 1 83 ? 6.237 2.009 18.196 1.00 12.90 83 GLU A O 1
ATOM 617 N N . ALA A 1 84 ? 7.470 3.861 17.880 1.00 10.43 84 ALA A N 1
ATOM 618 C CA . ALA A 1 84 ? 8.189 3.716 19.141 1.00 10.76 84 ALA A CA 1
ATOM 619 C C . ALA A 1 84 ? 7.227 3.838 20.320 1.00 10.32 84 ALA A C 1
ATOM 620 O O . ALA A 1 84 ? 7.305 3.072 21.280 1.00 11.32 84 ALA A O 1
ATOM 622 N N . ALA A 1 85 ? 6.316 4.802 20.239 1.00 11.01 85 ALA A N 1
ATOM 623 C CA . ALA A 1 85 ? 5.348 5.020 21.307 1.00 10.35 85 ALA A CA 1
ATOM 624 C C . ALA A 1 85 ? 4.404 3.831 21.478 1.00 13.34 85 ALA A C 1
ATOM 625 O O . ALA A 1 85 ? 4.083 3.440 22.600 1.00 13.38 85 ALA A O 1
ATOM 627 N N . HIS A 1 86 ? 3.955 3.259 20.367 1.00 12.34 86 HIS A N 1
ATOM 628 C CA . HIS A 1 86 ? 3.055 2.115 20.437 1.00 14.91 86 HIS A CA 1
ATOM 629 C C . HIS A 1 86 ? 3.761 0.899 21.027 1.00 16.60 86 HIS A C 1
ATOM 630 O O . HIS A 1 86 ? 3.114 -0.009 21.552 1.00 16.71 86 HIS A O 1
ATOM 637 N N . ALA A 1 87 ? 5.090 0.893 20.951 1.00 14.10 87 ALA A N 1
ATOM 638 C CA . ALA A 1 87 ? 5.888 -0.205 21.484 1.00 16.81 87 ALA A CA 1
ATOM 639 C C . ALA A 1 87 ? 6.154 -0.010 22.973 1.00 17.81 87 ALA A C 1
ATOM 640 O O . ALA A 1 87 ? 6.724 -0.882 23.630 1.00 21.50 87 ALA A O 1
ATOM 642 N N . GLY A 1 88 ? 5.754 1.145 23.496 1.00 15.14 88 GLY A N 1
ATOM 643 C CA . GLY A 1 88 ? 5.937 1.422 24.910 1.00 15.69 88 GLY A CA 1
ATOM 644 C C . GLY A 1 88 ? 7.221 2.123 25.320 1.00 12.96 88 GLY A C 1
ATOM 645 O O . GLY A 1 88 ? 7.477 2.281 26.512 1.00 16.36 88 GLY A O 1
ATOM 646 N N . ILE A 1 89 ? 8.030 2.545 24.353 1.00 13.26 89 ILE A N 1
ATOM 647 C CA . ILE A 1 89 ? 9.281 3.231 24.666 1.00 12.03 89 ILE A CA 1
ATOM 648 C C . ILE A 1 89 ? 8.955 4.571 25.333 1.00 12.41 89 ILE A C 1
ATOM 649 O O . ILE A 1 89 ? 8.313 5.434 24.736 1.00 12.31 89 ILE A O 1
ATOM 654 N N . PRO A 1 90 ? 9.393 4.751 26.591 1.00 13.42 90 PRO A N 1
ATOM 655 C CA . PRO A 1 90 ? 9.169 5.957 27.400 1.00 14.09 90 PRO A CA 1
ATOM 656 C C . PRO A 1 90 ? 9.664 7.294 26.856 1.00 11.47 90 PRO A C 1
ATOM 657 O O . PRO A 1 90 ? 8.981 8.310 26.996 1.00 12.53 90 PRO A O 1
ATOM 661 N N . LEU A 1 91 ? 10.848 7.296 26.252 1.00 10.72 91 LEU A N 1
ATOM 662 C CA . LEU A 1 91 ? 11.440 8.522 25.724 1.00 9.00 91 LEU A CA 1
ATOM 663 C C . LEU A 1 91 ? 11.799 8.365 24.253 1.00 9.05 91 LEU A C 1
ATOM 664 O O . LEU A 1 91 ? 12.474 7.413 23.870 1.00 9.43 91 LEU A O 1
ATOM 669 N N . ILE A 1 92 ? 11.354 9.315 23.437 1.00 8.97 92 ILE A N 1
ATOM 670 C CA . ILE A 1 92 ? 11.592 9.276 22.003 1.00 8.82 92 ILE A CA 1
ATOM 671 C C . ILE A 1 92 ? 12.242 10.575 21.541 1.00 7.71 92 ILE A C 1
ATOM 672 O O . ILE A 1 92 ? 11.677 11.655 21.709 1.00 9.49 92 ILE A O 1
ATOM 677 N N . VAL A 1 93 ? 13.430 10.459 20.958 1.00 7.71 93 VAL A N 1
ATOM 678 C CA . VAL A 1 93 ? 14.180 11.610 20.470 1.00 8.47 93 VAL A CA 1
ATOM 679 C C . VAL A 1 93 ? 14.125 11.627 18.947 1.00 7.64 93 VAL A C 1
ATOM 680 O O . VAL A 1 93 ? 14.722 10.780 18.280 1.00 9.58 93 VAL A O 1
ATOM 684 N N . LEU A 1 94 ? 13.395 12.598 18.408 1.00 8.09 94 LEU A N 1
ATOM 685 C CA . LEU A 1 94 ? 13.198 12.739 16.969 1.00 8.87 94 LEU A CA 1
ATOM 686 C C . LEU A 1 94 ? 14.112 13.814 16.384 1.00 8.98 94 LEU A C 1
ATOM 687 O O . LEU A 1 94 ? 13.846 15.006 16.510 1.00 9.32 94 LEU A O 1
ATOM 692 N N . ILE A 1 95 ? 15.188 13.377 15.737 1.00 8.35 95 ILE A N 1
ATOM 693 C CA . ILE A 1 95 ? 16.174 14.283 15.160 1.00 9.40 95 ILE A CA 1
ATOM 694 C C . ILE A 1 95 ? 15.747 14.932 13.843 1.00 7.42 95 ILE A C 1
ATOM 695 O O . ILE A 1 95 ? 15.901 16.136 13.648 1.00 9.29 95 ILE A O 1
ATOM 700 N N . THR A 1 96 ? 15.219 14.106 12.947 1.00 9.44 96 THR A N 1
ATOM 701 C CA . THR A 1 96 ? 14.820 14.510 11.602 1.00 9.69 96 THR A CA 1
ATOM 702 C C . THR A 1 96 ? 14.197 15.885 11.389 1.00 9.81 96 THR A C 1
ATOM 703 O O . THR A 1 96 ? 13.219 16.258 12.042 1.00 9.89 96 THR A O 1
ATOM 707 N N . GLU A 1 97 ? 14.773 16.616 10.438 1.00 10.56 97 GLU A N 1
ATOM 708 C CA . GLU A 1 97 ? 14.324 17.953 10.059 1.00 10.05 97 GLU A CA 1
ATOM 709 C C . GLU A 1 97 ? 13.418 17.846 8.829 1.00 11.56 97 GLU A C 1
ATOM 710 O O . GLU A 1 97 ? 13.529 16.900 8.049 1.00 12.32 97 GLU A O 1
ATOM 716 N N . GLY A 1 98 ? 12.511 18.806 8.670 1.00 11.13 98 GLY A N 1
ATOM 717 C CA . GLY A 1 98 ? 11.631 18.813 7.511 1.00 11.25 98 GLY A CA 1
ATOM 718 C C . GLY A 1 98 ? 10.334 18.034 7.612 1.00 11.94 98 GLY A C 1
ATOM 719 O O . GLY A 1 98 ? 9.660 17.829 6.601 1.00 12.05 98 GLY A O 1
ATOM 720 N N . ILE A 1 99 ? 9.970 17.594 8.810 1.00 11.25 99 ILE A N 1
ATOM 721 C CA . ILE A 1 99 ? 8.730 16.851 8.983 1.00 10.95 99 ILE A CA 1
ATOM 722 C C . ILE A 1 99 ? 7.547 17.797 8.788 1.00 11.70 99 ILE A C 1
ATOM 723 O O . ILE A 1 99 ? 7.511 18.879 9.369 1.00 11.83 99 ILE A O 1
ATOM 728 N N . PRO A 1 100 ? 6.573 17.412 7.944 1.00 12.48 100 PRO A N 1
ATOM 729 C CA . PRO A 1 100 ? 5.409 18.275 7.718 1.00 13.34 100 PRO A CA 1
ATOM 730 C C . PRO A 1 100 ? 4.745 18.639 9.045 1.00 12.57 100 PRO A C 1
ATOM 731 O O . PRO A 1 100 ? 4.567 17.784 9.909 1.00 11.54 100 PRO A O 1
ATOM 735 N N . THR A 1 101 ? 4.382 19.908 9.200 1.00 11.99 101 THR A N 1
ATOM 736 C CA . THR A 1 101 ? 3.754 20.383 10.428 1.00 11.47 101 THR A CA 1
ATOM 737 C C . THR A 1 101 ? 2.571 19.521 10.863 1.00 10.38 101 THR A C 1
ATOM 738 O O . THR A 1 101 ? 2.429 19.201 12.042 1.00 11.04 101 THR A O 1
ATOM 742 N N . LEU A 1 102 ? 1.722 19.148 9.910 1.00 11.44 102 LEU A N 1
ATOM 743 C CA . LEU A 1 102 ? 0.555 18.327 10.212 1.00 10.63 102 LEU A CA 1
ATOM 744 C C . LEU A 1 102 ? 0.978 16.975 10.778 1.00 11.07 102 LEU A C 1
ATOM 745 O O . LEU A 1 102 ? 0.387 16.484 11.738 1.00 11.29 102 LEU A O 1
ATOM 750 N N . ASP A 1 103 ? 1.996 16.373 10.169 1.00 11.52 103 ASP A N 1
ATOM 751 C CA . ASP A 1 103 ? 2.518 15.089 10.630 1.00 11.87 103 ASP A CA 1
ATOM 752 C C . ASP A 1 103 ? 3.027 15.245 12.059 1.00 10.62 103 ASP A C 1
ATOM 753 O O . ASP A 1 103 ? 2.764 14.415 12.929 1.00 11.34 103 ASP A O 1
ATOM 758 N N . MET A 1 104 ? 3.766 16.325 12.283 1.00 12.11 104 MET A N 1
ATOM 759 C CA . MET A 1 104 ? 4.359 16.609 13.582 1.00 11.36 104 MET A CA 1
ATOM 760 C C . MET A 1 104 ? 3.328 16.803 14.688 1.00 10.46 104 MET A C 1
ATOM 761 O O . MET A 1 104 ? 3.456 16.222 15.763 1.00 12.42 104 MET A O 1
ATOM 766 N N . VAL A 1 105 ? 2.305 17.614 14.432 1.00 11.38 105 VAL A N 1
ATOM 767 C CA . VAL A 1 105 ? 1.286 17.851 15.448 1.00 11.49 105 VAL A CA 1
ATOM 768 C C . VAL A 1 105 ? 0.535 16.571 15.792 1.00 10.91 105 VAL A C 1
ATOM 769 O O . VAL A 1 105 ? 0.227 16.320 16.952 1.00 11.02 105 VAL A O 1
ATOM 773 N N . ARG A 1 106 ? 0.242 15.757 14.787 1.00 10.58 106 ARG A N 1
ATOM 774 C CA . ARG A 1 106 ? -0.465 14.510 15.034 1.00 11.52 106 ARG A CA 1
ATOM 775 C C . ARG A 1 106 ? 0.373 13.572 15.895 1.00 11.11 106 ARG A C 1
ATOM 776 O O . ARG A 1 106 ? -0.147 12.927 16.803 1.00 12.37 106 ARG A O 1
ATOM 784 N N . ALA A 1 107 ? 1.671 13.509 15.616 1.00 10.98 107 ALA A N 1
ATOM 785 C CA . ALA A 1 107 ? 2.567 12.654 16.385 1.00 10.97 107 ALA A CA 1
ATOM 786 C C . ALA A 1 107 ? 2.659 13.150 17.827 1.00 10.85 107 ALA A C 1
ATOM 787 O O . ALA A 1 107 ? 2.590 12.362 18.768 1.00 11.71 107 ALA A O 1
ATOM 789 N N . VAL A 1 108 ? 2.814 14.458 18.001 1.00 10.44 108 VAL A N 1
ATOM 790 C CA . VAL A 1 108 ? 2.908 15.031 19.339 1.00 11.99 108 VAL A CA 1
ATOM 791 C C . VAL A 1 108 ? 1.687 14.669 20.182 1.00 11.36 108 VAL A C 1
ATOM 792 O O . VAL A 1 108 ? 1.813 14.172 21.300 1.00 12.05 108 VAL A O 1
ATOM 796 N N . GLU A 1 109 ? 0.502 14.913 19.635 1.00 12.12 109 GLU A N 1
ATOM 797 C CA . GLU A 1 109 ? -0.729 14.626 20.356 1.00 13.35 109 GLU A CA 1
ATOM 798 C C . GLU A 1 109 ? -0.931 13.153 20.703 1.00 12.97 109 GLU A C 1
ATOM 799 O O . GLU A 1 109 ? -1.257 12.824 21.842 1.00 12.94 109 GLU A O 1
ATOM 805 N N . GLU A 1 110 ? -0.730 12.266 19.734 1.00 13.30 110 GLU A N 1
ATOM 806 C CA . GLU A 1 110 ? -0.927 10.840 19.979 1.00 13.34 110 GLU A CA 1
ATOM 807 C C . GLU A 1 110 ? 0.104 10.255 20.941 1.00 13.72 110 GLU A C 1
ATOM 808 O O . GLU A 1 110 ? -0.239 9.481 21.835 1.00 13.67 110 GLU A O 1
ATOM 814 N N . ILE A 1 111 ? 1.367 10.625 20.757 1.00 11.85 111 ILE A N 1
ATOM 815 C CA . ILE A 1 111 ? 2.429 10.124 21.617 1.00 11.58 111 ILE A CA 1
ATOM 816 C C . ILE A 1 111 ? 2.211 10.599 23.049 1.00 10.69 111 ILE A C 1
ATOM 817 O O . ILE A 1 111 ? 2.434 9.853 24.003 1.00 12.43 111 ILE A O 1
ATOM 822 N N . LYS A 1 112 ? 1.764 11.842 23.196 1.00 12.56 112 LYS A N 1
ATOM 823 C CA . LYS A 1 112 ? 1.489 12.404 24.513 1.00 13.87 112 LYS A CA 1
ATOM 824 C C . LYS A 1 112 ? 0.380 11.587 25.180 1.00 12.27 112 LYS A C 1
ATOM 825 O O . LYS A 1 112 ? 0.458 11.261 26.365 1.00 14.56 112 LYS A O 1
ATOM 831 N N . ALA A 1 113 ? -0.645 11.247 24.405 1.00 13.37 113 ALA A N 1
ATOM 832 C CA . ALA A 1 113 ? -1.764 10.466 24.919 1.00 14.74 113 ALA A CA 1
ATOM 833 C C . ALA A 1 113 ? -1.352 9.035 25.266 1.00 15.20 113 ALA A C 1
ATOM 834 O O . ALA A 1 113 ? -1.925 8.420 26.165 1.00 15.16 113 ALA A O 1
ATOM 836 N N . LEU A 1 114 ? -0.362 8.505 24.554 1.00 12.95 114 LEU A N 1
ATOM 837 C CA . LEU A 1 114 ? 0.111 7.148 24.804 1.00 14.72 114 LEU A CA 1
ATOM 838 C C . LEU A 1 114 ? 0.962 7.055 26.066 1.00 17.08 114 LEU A C 1
ATOM 839 O O . LEU A 1 114 ? 1.128 5.975 26.630 1.00 18.74 114 LEU A O 1
ATOM 844 N N . GLY A 1 115 ? 1.505 8.187 26.503 1.00 15.71 115 GLY A N 1
ATOM 845 C CA . GLY A 1 115 ? 2.310 8.190 27.712 1.00 18.66 115 GLY A CA 1
ATOM 846 C C . GLY A 1 115 ? 3.811 8.320 27.527 1.00 14.35 115 GLY A C 1
ATOM 847 O O . GLY A 1 115 ? 4.558 8.266 28.503 1.00 18.01 115 GLY A O 1
ATOM 848 N N . SER A 1 116 ? 4.260 8.482 26.287 1.00 13.87 116 SER A N 1
ATOM 849 C CA . SER A 1 116 ? 5.687 8.624 26.017 1.00 13.44 116 SER A CA 1
ATOM 850 C C . SER A 1 116 ? 6.065 10.094 25.895 1.00 12.83 116 SER A C 1
ATOM 851 O O . SER A 1 116 ? 5.229 10.935 25.559 1.00 14.62 116 SER A O 1
ATOM 854 N N . ARG A 1 117 ? 7.326 10.398 26.178 1.00 11.29 117 ARG A N 1
ATOM 855 C CA . ARG A 1 117 ? 7.819 11.764 26.082 1.00 11.41 117 ARG A CA 1
ATOM 856 C C . ARG A 1 117 ? 8.546 11.896 24.750 1.00 10.60 117 ARG A C 1
ATOM 857 O O . ARG A 1 117 ? 9.453 11.119 24.448 1.00 12.55 117 ARG A O 1
ATOM 865 N N . LEU A 1 118 ? 8.136 12.876 23.955 1.00 9.24 118 LEU A N 1
ATOM 866 C CA . LEU A 1 118 ? 8.733 13.114 22.651 1.00 9.30 118 LEU A CA 1
ATOM 867 C C . LEU A 1 118 ? 9.549 14.397 22.625 1.00 9.10 118 LEU A C 1
ATOM 868 O O . LEU A 1 118 ? 9.039 15.471 22.942 1.00 9.29 118 LEU A O 1
ATOM 873 N N . ILE A 1 119 ? 10.820 14.280 22.256 1.00 7.93 119 ILE A N 1
ATOM 874 C CA . ILE A 1 119 ? 11.686 15.443 22.134 1.00 8.64 119 ILE A CA 1
ATOM 875 C C . ILE A 1 119 ? 11.892 15.618 20.631 1.00 7.30 119 ILE A C 1
ATOM 876 O O . ILE A 1 119 ? 12.375 14.707 19.954 1.00 9.33 119 ILE A O 1
ATOM 881 N N . GLY A 1 120 ? 11.497 16.773 20.107 1.00 8.46 120 GLY A N 1
ATOM 882 C CA . GLY A 1 120 ? 11.631 17.027 18.680 1.00 9.69 120 GLY A CA 1
ATOM 883 C C . GLY A 1 120 ? 10.276 17.227 18.013 1.00 8.57 120 GLY A C 1
ATOM 884 O O . GLY A 1 120 ? 9.284 17.450 18.709 1.00 10.35 120 GLY A O 1
ATOM 885 N N . GLY A 1 121 ? 10.193 17.126 16.684 1.00 9.12 121 GLY A N 1
ATOM 886 C CA . GLY A 1 121 ? 11.334 16.817 15.837 1.00 10.03 121 GLY A CA 1
ATOM 887 C C . GLY A 1 121 ? 12.273 17.970 15.532 1.00 8.88 121 GLY A C 1
ATOM 888 O O . GLY A 1 121 ? 12.254 18.997 16.210 1.00 9.54 121 GLY A O 1
ATOM 889 N N . ASN A 1 122 ? 13.086 17.793 14.491 1.00 9.28 122 ASN A N 1
ATOM 890 C CA . ASN A 1 122 ? 14.088 18.771 14.074 1.00 9.52 122 ASN A CA 1
ATOM 891 C C . ASN A 1 122 ? 14.818 19.354 15.275 1.00 8.63 122 ASN A C 1
ATOM 892 O O . ASN A 1 122 ? 14.757 20.553 15.543 1.00 8.83 122 ASN A O 1
ATOM 897 N N . CYS A 1 123 ? 15.508 18.486 16.006 1.00 8.92 123 CYS A N 1
ATOM 898 C CA . CYS A 1 123 ? 16.260 18.912 17.176 1.00 8.55 123 CYS A CA 1
ATOM 899 C C . CYS A 1 123 ? 17.531 18.083 17.283 1.00 8.47 123 CYS A C 1
ATOM 900 O O . CYS A 1 123 ? 17.647 17.028 16.654 1.00 9.64 123 CYS A O 1
ATOM 903 N N . PRO A 1 124 ? 18.510 18.557 18.068 1.00 7.85 124 PRO A N 1
ATOM 904 C CA . PRO A 1 124 ? 19.763 17.811 18.212 1.00 8.84 124 PRO A CA 1
ATOM 905 C C . PRO A 1 124 ? 19.753 16.698 19.253 1.00 7.81 124 PRO A C 1
ATOM 906 O O . PRO A 1 124 ? 20.685 15.897 19.312 1.00 8.21 124 PRO A O 1
ATOM 910 N N . GLY A 1 125 ? 18.715 16.648 20.079 1.00 7.52 125 GLY A N 1
ATOM 911 C CA . GLY A 1 125 ? 18.639 15.595 21.074 1.00 7.83 125 GLY A CA 1
ATOM 912 C C . GLY A 1 125 ? 18.957 15.963 22.508 1.00 6.14 125 GLY A C 1
ATOM 913 O O . GLY A 1 125 ? 18.876 17.124 22.910 1.00 7.68 125 GLY A O 1
ATOM 914 N N . ILE A 1 126 ? 19.342 14.952 23.278 1.00 6.29 126 ILE A N 1
ATOM 915 C CA . ILE A 1 126 ? 19.642 15.122 24.689 1.00 5.62 126 ILE A CA 1
ATOM 916 C C . ILE A 1 126 ? 20.983 14.500 25.058 1.00 6.82 126 ILE A C 1
ATOM 917 O O . ILE A 1 126 ? 21.372 13.455 24.523 1.00 6.76 126 ILE A O 1
ATOM 922 N N . ILE A 1 127 ? 21.699 15.169 25.953 1.00 5.83 127 ILE A N 1
ATOM 923 C CA . ILE A 1 127 ? 22.971 14.666 26.434 1.00 6.78 127 ILE A CA 1
ATOM 924 C C . ILE A 1 127 ? 23.083 14.926 27.931 1.00 5.91 127 ILE A C 1
ATOM 925 O O . ILE A 1 127 ? 22.718 15.995 28.416 1.00 6.65 127 ILE A O 1
ATOM 930 N N . SER A 1 128 ? 23.529 13.914 28.665 1.00 5.75 128 SER A N 1
ATOM 931 C CA . SER A 1 128 ? 23.767 14.050 30.096 1.00 5.34 128 SER A CA 1
ATOM 932 C C . SER A 1 128 ? 25.285 13.949 30.118 1.00 6.34 128 SER A C 1
ATOM 933 O O . SER A 1 128 ? 25.858 12.894 29.837 1.00 6.26 128 SER A O 1
ATOM 936 N N . ALA A 1 129 ? 25.921 15.079 30.408 1.00 7.07 129 ALA A N 1
ATOM 937 C CA . ALA A 1 129 ? 27.368 15.202 30.376 1.00 6.19 129 ALA A CA 1
ATOM 938 C C . ALA A 1 129 ? 28.159 14.094 31.042 1.00 6.96 129 ALA A C 1
ATOM 939 O O . ALA A 1 129 ? 28.036 13.853 32.243 1.00 7.30 129 ALA A O 1
ATOM 941 N N . GLU A 1 130 ? 28.982 13.436 30.231 1.00 7.55 130 GLU A N 1
ATOM 942 C CA . GLU A 1 130 ? 29.841 12.345 30.665 1.00 7.89 130 GLU A CA 1
ATOM 943 C C . GLU A 1 130 ? 29.068 11.161 31.232 1.00 8.31 130 GLU A C 1
ATOM 944 O O . GLU A 1 130 ? 29.600 10.372 32.018 1.00 10.08 130 GLU A O 1
ATOM 950 N N . GLU A 1 131 ? 27.812 11.040 30.810 1.00 7.97 131 GLU A N 1
ATOM 951 C CA . GLU A 1 131 ? 26.943 9.936 31.212 1.00 7.62 131 GLU A CA 1
ATOM 952 C C . GLU A 1 131 ? 26.444 9.226 29.953 1.00 6.11 131 GLU A C 1
ATOM 953 O O . GLU A 1 131 ? 26.744 8.055 29.730 1.00 7.96 131 GLU A O 1
ATOM 959 N N . THR A 1 132 ? 25.687 9.935 29.120 1.00 7.26 132 THR A N 1
ATOM 960 C CA . THR A 1 132 ? 25.176 9.336 27.894 1.00 6.86 132 THR A CA 1
ATOM 961 C C . THR A 1 132 ? 24.852 10.406 26.856 1.00 6.68 132 THR A C 1
ATOM 962 O O . THR A 1 132 ? 24.562 11.557 27.199 1.00 7.00 132 THR A O 1
ATOM 966 N N . LYS A 1 133 ? 24.916 10.016 25.586 1.00 7.00 133 LYS A N 1
ATOM 967 C CA . LYS A 1 133 ? 24.642 10.923 24.478 1.00 6.89 133 LYS A CA 1
ATOM 968 C C . LYS A 1 133 ? 23.573 10.335 23.570 1.00 6.79 133 LYS A C 1
ATOM 969 O O . LYS A 1 133 ? 23.761 9.267 22.989 1.00 7.30 133 LYS A O 1
ATOM 975 N N . ILE A 1 134 ? 22.448 11.028 23.448 1.00 6.63 134 ILE A N 1
ATOM 976 C CA . ILE A 1 134 ? 21.365 10.562 22.596 1.00 7.27 134 ILE A CA 1
ATOM 977 C C . ILE A 1 134 ? 20.986 11.732 21.696 1.00 6.32 134 ILE A C 1
ATOM 978 O O . ILE A 1 134 ? 19.954 12.387 21.875 1.00 7.25 134 ILE A O 1
ATOM 983 N N . GLY A 1 135 ? 21.862 11.999 20.736 1.00 7.89 135 GLY A N 1
ATOM 984 C CA . GLY A 1 135 ? 21.654 13.103 19.822 1.00 7.47 135 GLY A CA 1
ATOM 985 C C . GLY A 1 135 ? 22.835 13.286 18.893 1.00 7.35 135 GLY A C 1
ATOM 986 O O . GLY A 1 135 ? 23.739 12.448 18.851 1.00 9.24 135 GLY A O 1
ATOM 987 N N . ILE A 1 136 ? 22.835 14.399 18.167 1.00 7.50 136 ILE A N 1
ATOM 988 C CA . ILE A 1 136 ? 23.887 14.690 17.200 1.00 7.48 136 ILE A CA 1
ATOM 989 C C . ILE A 1 136 ? 24.781 15.857 17.597 1.00 8.19 136 ILE A C 1
ATOM 990 O O . ILE A 1 136 ? 25.612 16.308 16.809 1.00 9.20 136 ILE A O 1
ATOM 995 N N . MET A 1 137 ? 24.622 16.341 18.823 1.00 7.98 137 MET A N 1
ATOM 996 C CA . MET A 1 137 ? 25.419 17.462 19.303 1.00 9.74 137 MET A CA 1
ATOM 997 C C . MET A 1 137 ? 26.895 17.104 19.428 1.00 9.47 137 MET A C 1
ATOM 998 O O . MET A 1 137 ? 27.244 15.938 19.574 1.00 9.37 137 MET A O 1
ATOM 1003 N N . PRO A 1 138 ? 27.784 18.107 19.347 1.00 9.42 138 PRO A N 1
ATOM 1004 C CA . PRO A 1 138 ? 29.216 17.820 19.481 1.00 10.16 138 PRO A CA 1
ATOM 1005 C C . PRO A 1 138 ? 29.423 17.449 20.950 1.00 9.28 138 PRO A C 1
ATOM 1006 O O . PRO A 1 138 ? 29.234 18.278 21.840 1.00 10.95 138 PRO A O 1
ATOM 1010 N N . GLY A 1 139 ? 29.798 16.203 21.204 1.00 9.13 139 GLY A N 1
ATOM 1011 C CA . GLY A 1 139 ? 29.959 15.751 22.573 1.00 9.77 139 GLY A CA 1
ATOM 1012 C C . GLY A 1 139 ? 31.047 16.374 23.425 1.00 7.66 139 GLY A C 1
ATOM 1013 O O . GLY A 1 139 ? 30.886 16.506 24.640 1.00 9.11 139 GLY A O 1
ATOM 1014 N N . HIS A 1 140 ? 32.142 16.785 22.801 1.00 8.50 140 HIS A N 1
ATOM 1015 C CA . HIS A 1 140 ? 33.267 17.334 23.544 1.00 8.68 140 HIS A CA 1
ATOM 1016 C C . HIS A 1 140 ? 33.059 18.657 24.278 1.00 8.12 140 HIS A C 1
ATOM 1017 O O . HIS A 1 140 ? 33.829 18.978 25.182 1.00 9.65 140 HIS A O 1
ATOM 1024 N N . VAL A 1 141 ? 32.037 19.426 23.915 1.00 7.77 141 VAL A N 1
ATOM 1025 C CA . VAL A 1 141 ? 31.813 20.702 24.592 1.00 7.63 141 VAL A CA 1
ATOM 1026 C C . VAL A 1 141 ? 30.990 20.566 25.868 1.00 7.80 141 VAL A C 1
ATOM 1027 O O . VAL A 1 141 ? 30.793 21.546 26.590 1.00 8.44 141 VAL A O 1
ATOM 1031 N N . PHE A 1 142 ? 30.515 19.356 26.149 1.00 6.90 142 PHE A N 1
ATOM 1032 C CA . PHE A 1 142 ? 29.708 19.125 27.341 1.00 6.96 142 PHE A CA 1
ATOM 1033 C C . PHE A 1 142 ? 30.475 18.475 28.482 1.00 7.50 142 PHE A C 1
ATOM 1034 O O . PHE A 1 142 ? 30.326 17.280 28.742 1.00 8.28 142 PHE A O 1
ATOM 1042 N N . LYS A 1 143 ? 31.308 19.256 29.161 1.00 8.07 143 LYS A N 1
ATOM 1043 C CA . LYS A 1 143 ? 32.040 18.720 30.297 1.00 6.79 143 LYS A CA 1
ATOM 1044 C C . LYS A 1 143 ? 31.060 18.720 31.461 1.00 8.01 143 LYS A C 1
ATOM 1045 O O . LYS A 1 143 ? 30.239 19.629 31.593 1.00 8.45 143 LYS A O 1
ATOM 1051 N N . ARG A 1 144 ? 31.137 17.693 32.298 1.00 6.77 144 ARG A N 1
ATOM 1052 C CA . ARG A 1 144 ? 30.220 17.570 33.418 1.00 7.33 144 ARG A CA 1
ATOM 1053 C C . ARG A 1 144 ? 30.401 18.642 34.475 1.00 8.04 144 ARG A C 1
ATOM 1054 O O . ARG A 1 144 ? 31.526 18.969 34.868 1.00 8.71 144 ARG A O 1
ATOM 1062 N N . GLY A 1 145 ? 29.273 19.171 34.937 1.00 6.94 145 GLY A N 1
ATOM 1063 C CA . GLY A 1 145 ? 29.285 20.217 35.936 1.00 8.64 145 GLY A CA 1
ATOM 1064 C C . GLY A 1 145 ? 27.952 20.378 36.637 1.00 7.49 145 GLY A C 1
ATOM 1065 O O . GLY A 1 145 ? 27.289 19.392 36.966 1.00 9.16 145 GLY A O 1
ATOM 1066 N N . ARG A 1 146 ? 27.533 21.626 36.819 1.00 8.62 146 ARG A N 1
ATOM 1067 C CA . ARG A 1 146 ? 26.310 21.909 37.561 1.00 7.81 146 ARG A CA 1
ATOM 1068 C C . ARG A 1 146 ? 25.195 22.697 36.875 1.00 7.10 146 ARG A C 1
ATOM 1069 O O . ARG A 1 146 ? 24.200 23.021 37.521 1.00 8.13 146 ARG A O 1
ATOM 1077 N N . VAL A 1 147 ? 25.332 22.989 35.584 1.00 7.64 147 VAL A N 1
ATOM 1078 C CA . VAL A 1 147 ? 24.322 23.778 34.884 1.00 7.16 147 VAL A CA 1
ATOM 1079 C C . VAL A 1 147 ? 23.497 22.997 33.864 1.00 6.78 147 VAL A C 1
ATOM 1080 O O . VAL A 1 147 ? 24.047 22.352 32.973 1.00 6.76 147 VAL A O 1
ATOM 1084 N N . GLY A 1 148 ? 22.177 23.055 34.003 1.00 6.29 148 GLY A N 1
ATOM 1085 C CA . GLY A 1 148 ? 21.305 22.383 33.055 1.00 6.05 148 GLY A CA 1
ATOM 1086 C C . GLY A 1 148 ? 20.968 23.355 31.937 1.00 5.46 148 GLY A C 1
ATOM 1087 O O . GLY A 1 148 ? 20.966 24.566 32.155 1.00 6.67 148 GLY A O 1
ATOM 1088 N N . ILE A 1 149 ? 20.690 22.839 30.744 1.00 5.36 149 ILE A N 1
ATOM 1089 C CA . ILE A 1 149 ? 20.364 23.691 29.607 1.00 6.22 149 ILE A CA 1
ATOM 1090 C C . ILE A 1 149 ? 19.164 23.175 28.827 1.00 5.56 149 ILE A C 1
ATOM 1091 O O . ILE A 1 149 ? 19.052 21.979 28.567 1.00 6.18 149 ILE A O 1
ATOM 1096 N N . ILE A 1 150 ? 18.255 24.082 28.483 1.00 5.97 150 ILE A N 1
ATOM 1097 C CA . ILE A 1 150 ? 17.102 23.753 27.641 1.00 6.38 150 ILE A CA 1
ATOM 1098 C C . ILE A 1 150 ? 17.192 24.807 26.544 1.00 6.25 150 ILE A C 1
ATOM 1099 O O . ILE A 1 150 ? 17.176 26.007 26.830 1.00 6.69 150 ILE A O 1
ATOM 1104 N N . SER A 1 151 ? 17.268 24.369 25.294 1.00 6.91 151 SER A N 1
ATOM 1105 C CA . SER A 1 151 ? 17.445 25.312 24.204 1.00 6.44 151 SER A CA 1
ATOM 1106 C C . SER A 1 151 ? 16.733 25.008 22.899 1.00 5.70 151 SER A C 1
ATOM 1107 O O . SER A 1 151 ? 16.673 23.862 22.460 1.00 6.29 151 SER A O 1
ATOM 1110 N N . ARG A 1 152 ? 16.206 26.059 22.276 1.00 6.59 152 ARG A N 1
ATOM 1111 C CA . ARG A 1 152 ? 15.539 25.942 20.984 1.00 6.40 152 ARG A CA 1
ATOM 1112 C C . ARG A 1 152 ? 16.551 26.138 19.855 1.00 7.84 152 ARG A C 1
ATOM 1113 O O . ARG A 1 152 ? 16.191 26.060 18.679 1.00 8.69 152 ARG A O 1
ATOM 1121 N N . SER A 1 153 ? 17.811 26.386 20.214 1.00 7.50 153 SER A N 1
ATOM 1122 C CA . SER A 1 153 ? 18.871 26.614 19.230 1.00 8.62 153 SER A CA 1
ATOM 1123 C C . SER A 1 153 ? 20.120 25.777 19.465 1.00 8.42 153 SER A C 1
ATOM 1124 O O . SER A 1 153 ? 20.836 25.976 20.447 1.00 9.03 153 SER A O 1
ATOM 1127 N N . GLY A 1 154 ? 20.389 24.849 18.555 1.00 8.51 154 GLY A N 1
ATOM 1128 C CA . GLY A 1 154 ? 21.579 24.031 18.691 1.00 8.80 154 GLY A CA 1
ATOM 1129 C C . GLY A 1 154 ? 22.813 24.916 18.679 1.00 7.87 154 GLY A C 1
ATOM 1130 O O . GLY A 1 154 ? 23.710 24.766 19.504 1.00 9.07 154 GLY A O 1
ATOM 1131 N N . THR A 1 155 ? 22.846 25.854 17.739 1.00 8.15 155 THR A N 1
ATOM 1132 C CA . THR A 1 155 ? 23.959 26.785 17.599 1.00 8.43 155 THR A CA 1
ATOM 1133 C C . THR A 1 155 ? 24.381 27.409 18.928 1.00 7.63 155 THR A C 1
ATOM 1134 O O . THR A 1 155 ? 25.540 27.317 19.335 1.00 8.29 155 THR A O 1
ATOM 1138 N N . LEU A 1 156 ? 23.431 28.053 19.596 1.00 7.09 156 LEU A N 1
ATOM 1139 C CA . LEU A 1 156 ? 23.706 28.720 20.861 1.00 6.52 156 LEU A CA 1
ATOM 1140 C C . LEU A 1 156 ? 23.989 27.746 21.997 1.00 6.29 156 LEU A C 1
ATOM 1141 O O . LEU A 1 156 ? 24.766 28.048 22.901 1.00 7.63 156 LEU A O 1
ATOM 1146 N N . THR A 1 157 ? 23.369 26.576 21.944 1.00 7.07 157 THR A N 1
ATOM 1147 C CA . THR A 1 157 ? 23.590 25.566 22.969 1.00 7.37 157 THR A CA 1
ATOM 1148 C C . THR A 1 157 ? 25.065 25.194 23.067 1.00 7.20 157 THR A C 1
ATOM 1149 O O . THR A 1 157 ? 25.634 25.134 24.158 1.00 6.90 157 THR A O 1
ATOM 1153 N N . TYR A 1 158 ? 25.686 24.942 21.920 1.00 6.62 158 TYR A N 1
ATOM 1154 C CA . TYR A 1 158 ? 27.079 24.523 21.919 1.00 6.85 158 TYR A CA 1
ATOM 1155 C C . TYR A 1 158 ? 28.023 25.627 22.353 1.00 7.79 158 TYR A C 1
ATOM 1156 O O . TYR A 1 158 ? 29.019 25.360 23.023 1.00 7.91 158 TYR A O 1
ATOM 1165 N N . GLU A 1 159 ? 27.708 26.865 21.990 1.00 7.92 159 GLU A N 1
ATOM 1166 C CA . GLU A 1 159 ? 28.533 27.989 22.408 1.00 9.42 159 GLU A CA 1
ATOM 1167 C C . GLU A 1 159 ? 28.444 28.120 23.925 1.00 8.18 159 GLU A C 1
ATOM 1168 O O . GLU A 1 159 ? 29.452 28.310 24.603 1.00 9.71 159 GLU A O 1
ATOM 1174 N N . ALA A 1 160 ? 27.229 28.005 24.455 1.00 8.02 160 ALA A N 1
ATOM 1175 C CA . ALA A 1 160 ? 27.008 28.122 25.891 1.00 7.55 160 ALA A CA 1
ATOM 1176 C C . ALA A 1 160 ? 27.676 26.990 26.663 1.00 7.44 160 ALA A C 1
ATOM 1177 O O . ALA A 1 160 ? 28.336 27.223 27.677 1.00 8.41 160 ALA A O 1
ATOM 1179 N N . ALA A 1 161 ? 27.499 25.761 26.188 1.00 7.65 161 ALA A N 1
ATOM 1180 C CA . ALA A 1 161 ? 28.088 24.606 26.856 1.00 7.87 161 ALA A CA 1
ATOM 1181 C C . ALA A 1 161 ? 29.613 24.681 26.867 1.00 7.41 161 ALA A C 1
ATOM 1182 O O . ALA A 1 161 ? 30.244 24.411 27.889 1.00 8.29 161 ALA A O 1
ATOM 1184 N N . ALA A 1 162 ? 30.206 25.045 25.736 1.00 8.65 162 ALA A N 1
ATOM 1185 C CA . ALA A 1 162 ? 31.659 25.145 25.662 1.00 8.25 162 ALA A CA 1
ATOM 1186 C C . ALA A 1 162 ? 32.170 26.224 26.615 1.00 9.17 162 ALA A C 1
ATOM 1187 O O . ALA A 1 162 ? 33.189 26.043 27.282 1.00 10.23 162 ALA A O 1
ATOM 1189 N N . ALA A 1 163 ? 31.456 27.346 26.683 1.00 9.13 163 ALA A N 1
ATOM 1190 C CA . ALA A 1 163 ? 31.850 28.444 27.558 1.00 9.60 163 ALA A CA 1
ATOM 1191 C C . ALA A 1 163 ? 31.733 28.033 29.024 1.00 9.42 163 ALA A C 1
ATOM 1192 O O . ALA A 1 163 ? 32.612 28.335 29.835 1.00 10.02 163 ALA A O 1
ATOM 1194 N N . LEU A 1 164 ? 30.648 27.345 29.365 1.00 9.19 164 LEU A N 1
ATOM 1195 C CA . LEU A 1 164 ? 30.441 26.894 30.736 1.00 9.10 164 LEU A CA 1
ATOM 1196 C C . LEU A 1 164 ? 31.511 25.876 31.121 1.00 9.22 164 LEU A C 1
ATOM 1197 O O . LEU A 1 164 ? 31.981 25.856 32.261 1.00 10.70 164 LEU A O 1
ATOM 1202 N N . SER A 1 165 ? 31.897 25.033 30.169 1.00 9.51 165 SER A N 1
ATOM 1203 C CA . SER A 1 165 ? 32.928 24.032 30.421 1.00 9.45 165 SER A CA 1
ATOM 1204 C C . SER A 1 165 ? 34.277 24.708 30.655 1.00 9.24 165 SER A C 1
ATOM 1205 O O . SER A 1 165 ? 35.004 24.358 31.585 1.00 10.13 165 SER A O 1
ATOM 1208 N N . GLN A 1 166 ? 34.606 25.681 29.812 1.00 10.46 166 GLN A N 1
ATOM 1209 C CA . GLN A 1 166 ? 35.871 26.398 29.937 1.00 12.84 166 GLN A CA 1
ATOM 1210 C C . GLN A 1 166 ? 35.947 27.185 31.245 1.00 13.21 166 GLN A C 1
ATOM 1211 O O . GLN A 1 166 ? 37.032 27.394 31.792 1.00 13.21 166 GLN A O 1
ATOM 1217 N N . ALA A 1 167 ? 34.792 27.613 31.749 1.00 12.15 167 ALA A N 1
ATOM 1218 C CA . ALA A 1 167 ? 34.730 28.385 32.984 1.00 12.27 167 ALA A CA 1
ATOM 1219 C C . ALA A 1 167 ? 34.757 27.506 34.232 1.00 12.40 167 ALA A C 1
ATOM 1220 O O . ALA A 1 167 ? 34.819 28.011 35.353 1.00 16.86 167 ALA A O 1
ATOM 1222 N N . GLY A 1 168 ? 34.704 26.192 34.036 1.00 12.98 168 GLY A N 1
ATOM 1223 C CA . GLY A 1 168 ? 34.731 25.279 35.164 1.00 14.88 168 GLY A CA 1
ATOM 1224 C C . GLY A 1 168 ? 33.374 25.011 35.790 1.00 13.67 168 GLY A C 1
ATOM 1225 O O . GLY A 1 168 ? 33.284 24.307 36.795 1.00 15.07 168 GLY A O 1
ATOM 1226 N N . LEU A 1 169 ? 32.319 25.574 35.209 1.00 10.79 169 LEU A N 1
ATOM 1227 C CA . LEU A 1 169 ? 30.970 25.369 35.727 1.00 10.05 169 LEU A CA 1
ATOM 1228 C C . LEU A 1 169 ? 30.383 24.054 35.228 1.00 9.38 169 LEU A C 1
ATOM 1229 O O . LEU A 1 169 ? 29.705 23.345 35.972 1.00 10.49 169 LEU A O 1
ATOM 1234 N N . GLY A 1 170 ? 30.636 23.744 33.962 1.00 8.62 170 GLY A N 1
ATOM 1235 C CA . GLY A 1 170 ? 30.141 22.509 33.387 1.00 8.59 170 GLY A CA 1
ATOM 1236 C C . GLY A 1 170 ? 28.635 22.426 33.268 1.00 7.09 170 GLY A C 1
ATOM 1237 O O . GLY A 1 170 ? 27.912 23.367 33.607 1.00 9.64 170 GLY A O 1
ATOM 1238 N N . THR A 1 171 ? 28.161 21.278 32.799 1.00 7.55 171 THR A N 1
ATOM 1239 C CA . THR A 1 171 ? 26.736 21.069 32.605 1.00 7.42 171 THR A CA 1
ATOM 1240 C C . THR A 1 171 ? 26.262 19.724 33.122 1.00 6.33 171 THR A C 1
ATOM 1241 O O . THR A 1 171 ? 27.054 18.808 33.353 1.00 6.75 171 THR A O 1
ATOM 1245 N N . THR A 1 172 ? 24.957 19.624 33.337 1.00 6.06 172 THR A N 1
ATOM 1246 C CA . THR A 1 172 ? 24.369 18.369 33.764 1.00 6.40 172 THR A CA 1
ATOM 1247 C C . THR A 1 172 ? 23.707 17.807 32.503 1.00 6.00 172 THR A C 1
ATOM 1248 O O . THR A 1 172 ? 24.390 17.225 31.662 1.00 6.19 172 THR A O 1
ATOM 1252 N N . THR A 1 173 ? 22.403 17.994 32.353 1.00 5.54 173 THR A N 1
ATOM 1253 C CA . THR A 1 173 ? 21.715 17.522 31.161 1.00 5.68 173 THR A CA 1
ATOM 1254 C C . THR A 1 173 ? 21.356 18.712 30.280 1.00 5.99 173 THR A C 1
ATOM 1255 O O . THR A 1 173 ? 20.928 19.760 30.773 1.00 5.93 173 THR A O 1
ATOM 1259 N N . THR A 1 174 ? 21.562 18.547 28.978 1.00 5.09 174 THR A N 1
ATOM 1260 C CA . THR A 1 174 ? 21.232 19.568 28.001 1.00 5.47 174 THR A CA 1
ATOM 1261 C C . THR A 1 174 ? 20.216 18.969 27.047 1.00 5.72 174 THR A C 1
ATOM 1262 O O . THR A 1 174 ? 20.430 17.886 26.497 1.00 6.90 174 THR A O 1
ATOM 1266 N N . VAL A 1 175 ? 19.103 19.666 26.866 1.00 5.70 175 VAL A N 1
ATOM 1267 C CA . VAL A 1 175 ? 18.081 19.201 25.948 1.00 7.25 175 VAL A CA 1
ATOM 1268 C C . VAL A 1 175 ? 17.862 20.233 24.851 1.00 6.85 175 VAL A C 1
ATOM 1269 O O . VAL A 1 175 ? 17.486 21.379 25.125 1.00 6.99 175 VAL A O 1
ATOM 1273 N N . GLY A 1 176 ? 18.147 19.824 23.617 1.00 7.13 176 GLY A N 1
ATOM 1274 C CA . GLY A 1 176 ? 17.925 20.674 22.463 1.00 7.13 176 GLY A CA 1
ATOM 1275 C C . GLY A 1 176 ? 16.525 20.289 22.033 1.00 7.02 176 GLY A C 1
ATOM 1276 O O . GLY A 1 176 ? 16.327 19.260 21.382 1.00 7.61 176 GLY A O 1
ATOM 1277 N N . ILE A 1 177 ? 15.551 21.109 22.410 1.00 7.25 177 ILE A N 1
ATOM 1278 C CA . ILE A 1 177 ? 14.155 20.822 22.120 1.00 8.21 177 ILE A CA 1
ATOM 1279 C C . ILE A 1 177 ? 13.670 21.145 20.712 1.00 7.51 177 ILE A C 1
ATOM 1280 O O . ILE A 1 177 ? 12.577 20.731 20.327 1.00 8.31 177 ILE A O 1
ATOM 1285 N N . GLY A 1 178 ? 14.481 21.857 19.936 1.00 7.48 178 GLY A N 1
ATOM 1286 C CA . GLY A 1 178 ? 14.079 22.207 18.584 1.00 8.42 178 GLY A CA 1
ATOM 1287 C C . GLY A 1 178 ? 13.481 23.600 18.523 1.00 8.85 178 GLY A C 1
ATOM 1288 O O . GLY A 1 178 ? 12.831 24.043 19.470 1.00 8.59 178 GLY A O 1
ATOM 1289 N N . GLY A 1 179 ? 13.688 24.286 17.404 1.00 8.52 179 GLY A N 1
ATOM 1290 C CA . GLY A 1 179 ? 13.170 25.634 17.263 1.00 9.29 179 GLY A CA 1
ATOM 1291 C C . GLY A 1 179 ? 11.916 25.796 16.424 1.00 8.92 179 GLY A C 1
ATOM 1292 O O . GLY A 1 179 ? 11.391 26.904 16.322 1.00 9.93 179 GLY A O 1
ATOM 1293 N N . ASP A 1 180 ? 11.428 24.716 15.821 1.00 7.86 180 ASP A N 1
ATOM 1294 C CA . ASP A 1 180 ? 10.226 24.807 14.993 1.00 8.92 180 ASP A CA 1
ATOM 1295 C C . ASP A 1 180 ? 8.977 25.068 15.830 1.00 8.68 180 ASP A C 1
ATOM 1296 O O . ASP A 1 180 ? 8.967 24.844 17.039 1.00 9.91 180 ASP A O 1
ATOM 1301 N N . PRO A 1 181 ? 7.899 25.552 15.191 1.00 10.23 181 PRO A N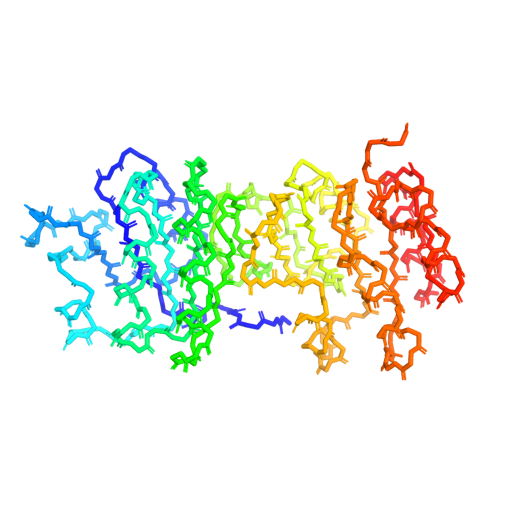 1
ATOM 1302 C CA . PRO A 1 181 ? 6.650 25.843 15.900 1.00 10.44 181 PRO A CA 1
ATOM 1303 C C . PRO A 1 181 ? 6.067 24.694 16.718 1.00 9.82 181 PRO A C 1
ATOM 1304 O O . PRO A 1 181 ? 5.594 24.902 17.837 1.00 10.29 181 PRO A O 1
ATOM 1308 N N . VAL A 1 182 ? 6.100 23.487 16.161 1.00 9.63 182 VAL A N 1
ATOM 1309 C CA . VAL A 1 182 ? 5.550 22.319 16.837 1.00 9.75 182 VAL A CA 1
ATOM 1310 C C . VAL A 1 182 ? 6.628 21.368 17.351 1.00 9.08 182 VAL A C 1
ATOM 1311 O O . VAL A 1 182 ? 7.343 20.748 16.564 1.00 10.70 182 VAL A O 1
ATOM 1315 N N . ILE A 1 183 ? 6.738 21.263 18.673 1.00 9.60 183 ILE A N 1
ATOM 1316 C CA . ILE A 1 183 ? 7.704 20.369 19.309 1.00 9.62 183 ILE A CA 1
ATOM 1317 C C . ILE A 1 183 ? 6.998 19.585 20.411 1.00 8.84 183 ILE A C 1
ATOM 1318 O O . ILE A 1 183 ? 6.003 20.046 20.970 1.00 10.28 183 ILE A O 1
ATOM 1323 N N . GLY A 1 184 ? 7.516 18.405 20.733 1.00 8.83 184 GLY A N 1
ATOM 1324 C CA . GLY A 1 184 ? 6.871 17.576 21.737 1.00 8.86 184 GLY A CA 1
ATOM 1325 C C . GLY A 1 184 ? 7.180 17.855 23.193 1.00 8.79 184 GLY A C 1
ATOM 1326 O O . GLY A 1 184 ? 6.382 17.528 24.070 1.00 10.15 184 GLY A O 1
ATOM 1327 N N . THR A 1 185 ? 8.331 18.459 23.457 1.00 8.63 185 THR A N 1
ATOM 1328 C CA . THR A 1 185 ? 8.752 18.762 24.818 1.00 9.31 185 THR A CA 1
ATOM 1329 C C . THR A 1 185 ? 9.338 20.160 24.839 1.00 7.90 185 THR A C 1
ATOM 1330 O O . THR A 1 185 ? 10.181 20.491 24.011 1.00 8.44 185 THR A O 1
ATOM 1334 N N . THR A 1 186 ? 8.909 20.987 25.785 1.00 8.30 186 THR A N 1
ATOM 1335 C CA . THR A 1 186 ? 9.444 22.334 25.838 1.00 9.10 186 THR A CA 1
ATOM 1336 C C . THR A 1 186 ? 9.904 22.744 27.239 1.00 7.05 186 THR A C 1
ATOM 1337 O O . THR A 1 186 ? 9.938 21.921 28.156 1.00 8.16 186 THR A O 1
ATOM 1341 N N . PHE A 1 187 ? 10.280 24.010 27.391 1.00 7.80 187 PHE A N 1
ATOM 1342 C CA . PHE A 1 187 ? 10.805 24.517 28.657 1.00 8.06 187 PHE A CA 1
ATOM 1343 C C . PHE A 1 187 ? 10.035 24.104 29.906 1.00 7.24 187 PHE A C 1
ATOM 1344 O O . PHE A 1 187 ? 10.606 23.525 30.831 1.00 8.65 187 PHE A O 1
ATOM 1352 N N . LYS A 1 188 ? 8.743 24.414 29.930 1.00 8.96 188 LYS A N 1
ATOM 1353 C CA . LYS A 1 188 ? 7.897 24.114 31.080 1.00 10.71 188 LYS A CA 1
ATOM 1354 C C . LYS A 1 188 ? 7.829 22.632 31.443 1.00 9.36 188 LYS A C 1
ATOM 1355 O O . LYS A 1 188 ? 7.594 22.287 32.600 1.00 10.86 188 LYS A O 1
ATOM 1361 N N . ASP A 1 189 ? 8.032 21.755 30.463 1.00 9.91 189 ASP A N 1
ATOM 1362 C CA . ASP A 1 189 ? 7.994 20.317 30.720 1.00 9.75 189 ASP A CA 1
ATOM 1363 C C . ASP A 1 189 ? 9.254 19.833 31.430 1.00 9.28 189 ASP A C 1
ATOM 1364 O O . ASP A 1 189 ? 9.210 18.895 32.225 1.00 11.21 189 ASP A O 1
ATOM 1369 N N . LEU A 1 190 ? 10.378 20.479 31.142 1.00 8.45 190 LEU A N 1
ATOM 1370 C CA . LEU A 1 190 ? 11.657 20.074 31.710 1.00 8.46 190 LEU A CA 1
ATOM 1371 C C . LEU A 1 190 ? 12.089 20.807 32.974 1.00 7.69 190 LEU A C 1
ATOM 1372 O O . LEU A 1 190 ? 12.809 20.246 33.799 1.00 8.37 190 LEU A O 1
ATOM 1377 N N . LEU A 1 191 ? 11.664 22.057 33.122 1.00 7.95 191 LEU A N 1
ATOM 1378 C CA . LEU A 1 191 ? 12.028 22.842 34.294 1.00 9.00 191 LEU A CA 1
ATOM 1379 C C . LEU A 1 191 ? 11.748 22.136 35.622 1.00 8.77 191 LEU A C 1
ATOM 1380 O O . LEU A 1 191 ? 12.579 22.166 36.523 1.00 9.35 191 LEU A O 1
ATOM 1385 N N . PRO A 1 192 ? 10.581 21.483 35.763 1.00 9.68 192 PRO A N 1
ATOM 1386 C CA . PRO A 1 192 ? 10.324 20.803 37.037 1.00 9.11 192 PRO A CA 1
ATOM 1387 C C . PRO A 1 192 ? 11.322 19.678 37.319 1.00 9.68 192 PRO A C 1
ATOM 1388 O O . PRO A 1 192 ? 11.690 19.434 38.470 1.00 9.87 192 PRO A O 1
ATOM 1392 N N . LEU A 1 193 ? 11.767 18.994 36.268 1.00 9.29 193 LEU A N 1
ATOM 1393 C CA . LEU A 1 193 ? 12.728 17.912 36.437 1.00 8.94 193 LEU A CA 1
ATOM 1394 C C . LEU A 1 193 ? 14.064 18.476 36.917 1.00 8.35 193 LEU A C 1
ATOM 1395 O O . LEU A 1 193 ? 14.684 17.931 37.830 1.00 9.19 193 LEU A O 1
ATOM 1400 N N . PHE A 1 194 ? 14.510 19.567 36.303 1.00 8.20 194 PHE A N 1
ATOM 1401 C CA . PHE A 1 194 ? 15.759 20.199 36.715 1.00 7.51 194 PHE A CA 1
ATOM 1402 C C . PHE A 1 194 ? 15.617 20.758 38.129 1.00 7.62 194 PHE A C 1
ATOM 1403 O O . PHE A 1 194 ? 16.550 20.696 38.926 1.00 8.80 194 PHE A O 1
ATOM 1411 N N . ASN A 1 195 ? 14.443 21.305 38.429 1.00 8.37 195 ASN A N 1
ATOM 1412 C CA . ASN A 1 195 ? 14.183 21.889 39.738 1.00 9.84 195 ASN A CA 1
ATOM 1413 C C . ASN A 1 195 ? 14.350 20.862 40.859 1.00 11.10 195 ASN A C 1
ATOM 1414 O O . ASN A 1 195 ? 14.773 21.204 41.965 1.00 12.17 195 ASN A O 1
ATOM 1419 N N . GLU A 1 196 ? 14.038 19.604 40.562 1.00 10.10 196 GLU A N 1
ATOM 1420 C CA . GLU A 1 196 ? 14.143 18.533 41.549 1.00 12.58 196 GLU A CA 1
ATOM 1421 C C . GLU A 1 196 ? 15.439 17.723 41.474 1.00 11.76 196 GLU A C 1
ATOM 1422 O O . GLU A 1 196 ? 15.629 16.787 42.251 1.00 14.23 196 GLU A O 1
ATOM 1428 N N . ASP A 1 197 ? 16.326 18.076 40.547 1.00 10.42 197 ASP A N 1
ATOM 1429 C CA . ASP A 1 197 ? 17.603 17.378 40.394 1.00 9.16 197 ASP A CA 1
ATOM 1430 C C . ASP A 1 197 ? 18.674 18.084 41.224 1.00 10.12 197 ASP A C 1
ATOM 1431 O O . ASP A 1 197 ? 19.132 19.164 40.863 1.00 10.36 197 ASP A O 1
ATOM 1436 N N . PRO A 1 198 ? 19.093 17.478 42.347 1.00 11.30 198 PRO A N 1
ATOM 1437 C CA . PRO A 1 198 ? 20.113 18.103 43.195 1.00 11.81 198 PRO A CA 1
ATOM 1438 C C . PRO A 1 198 ? 21.455 18.405 42.524 1.00 12.34 198 PRO A C 1
ATOM 1439 O O . PRO A 1 198 ? 22.170 19.310 42.951 1.00 13.32 198 PRO A O 1
ATOM 1443 N N . GLU A 1 199 ? 21.803 17.656 41.482 1.00 10.81 199 GLU A N 1
ATOM 1444 C CA . GLU A 1 199 ? 23.066 17.900 40.789 1.00 10.16 199 GLU A CA 1
ATOM 1445 C C . GLU A 1 199 ? 23.028 19.209 40.004 1.00 7.27 199 GLU A C 1
ATOM 1446 O O . GLU A 1 199 ? 24.063 19.826 39.758 1.00 8.36 199 GLU A O 1
ATOM 1452 N N . THR A 1 200 ? 21.833 19.626 39.601 1.00 7.92 200 THR A N 1
ATOM 1453 C CA . THR A 1 200 ? 21.686 20.857 38.834 1.00 7.90 200 THR A CA 1
ATOM 1454 C C . THR A 1 200 ? 21.521 22.046 39.775 1.00 7.35 200 THR A C 1
ATOM 1455 O O . THR A 1 200 ? 20.559 22.109 40.538 1.00 9.11 200 THR A O 1
ATOM 1459 N N . GLU A 1 201 ? 22.462 22.984 39.712 1.00 7.48 201 GLU A N 1
ATOM 1460 C CA . GLU A 1 201 ? 22.419 24.156 40.580 1.00 8.26 201 GLU A CA 1
ATOM 1461 C C . GLU A 1 201 ? 21.882 25.405 39.895 1.00 8.41 201 GLU A C 1
ATOM 1462 O O . GLU A 1 201 ? 21.563 26.391 40.559 1.00 8.48 201 GLU A O 1
ATOM 1468 N N . ALA A 1 202 ? 21.790 25.367 38.570 1.00 7.63 202 ALA A N 1
ATOM 1469 C CA . ALA A 1 202 ? 21.272 26.492 37.802 1.00 7.64 202 ALA A CA 1
ATOM 1470 C C . ALA A 1 202 ? 20.815 25.969 36.451 1.00 6.59 202 ALA A C 1
ATOM 1471 O O . ALA A 1 202 ? 21.310 24.947 35.978 1.00 7.08 202 ALA A O 1
ATOM 1473 N N . VAL A 1 203 ? 19.864 26.664 35.837 1.00 6.86 203 VAL A N 1
ATOM 1474 C CA . VAL A 1 203 ? 19.353 26.270 34.532 1.00 7.85 203 VAL A CA 1
ATOM 1475 C C . VAL A 1 203 ? 19.415 27.444 33.566 1.00 7.10 203 VAL A C 1
ATOM 1476 O O . VAL A 1 203 ? 19.050 28.571 33.915 1.00 8.07 203 VAL A O 1
ATOM 1480 N N . VAL A 1 204 ? 19.895 27.174 32.357 1.00 6.48 204 VAL A N 1
ATOM 1481 C CA . VAL A 1 204 ? 19.977 28.185 31.317 1.00 7.17 204 VAL A CA 1
ATOM 1482 C C . VAL A 1 204 ? 18.900 27.879 30.280 1.00 6.32 204 VAL A C 1
ATOM 1483 O O . VAL A 1 204 ? 18.792 26.747 29.795 1.00 7.31 204 VAL A O 1
ATOM 1487 N N . LEU A 1 205 ? 18.087 28.888 29.975 1.00 6.87 205 LEU A N 1
ATOM 1488 C CA . LEU A 1 205 ? 17.022 28.766 28.986 1.00 6.80 205 LEU A CA 1
ATOM 1489 C C . LEU A 1 205 ? 17.420 29.575 27.765 1.00 7.23 205 LEU A C 1
ATOM 1490 O O . LEU A 1 205 ? 17.656 30.781 27.866 1.00 8.29 205 LEU A O 1
ATOM 1495 N N . ILE A 1 206 ? 17.506 28.912 26.617 1.00 6.67 206 ILE A N 1
ATOM 1496 C CA . ILE A 1 206 ? 17.868 29.584 25.377 1.00 6.52 206 ILE A CA 1
ATOM 1497 C C . ILE A 1 206 ? 16.672 29.538 24.442 1.00 7.00 206 ILE A C 1
ATOM 1498 O O . ILE A 1 206 ? 16.255 28.467 23.995 1.00 7.24 206 ILE A O 1
ATOM 1503 N N . GLY A 1 207 ? 16.117 30.711 24.161 1.00 7.63 207 GLY A N 1
ATOM 1504 C CA . GLY A 1 207 ? 14.963 30.788 23.291 1.00 9.63 207 GLY A CA 1
ATOM 1505 C C . GLY A 1 207 ? 15.209 31.617 22.051 1.00 9.36 207 GLY A C 1
ATOM 1506 O O . GLY A 1 207 ? 16.341 32.002 21.753 1.00 9.93 207 GLY A O 1
ATOM 1507 N N . GLU A 1 208 ? 14.132 31.886 21.324 1.00 11.04 208 GLU A N 1
ATOM 1508 C CA . GLU A 1 208 ? 14.203 32.677 20.107 1.00 14.82 208 GLU A CA 1
ATOM 1509 C C . GLU A 1 208 ? 12.805 33.158 19.756 1.00 11.64 208 GLU A C 1
ATOM 1510 O O . GLU A 1 208 ? 11.854 32.919 20.498 1.00 10.74 208 GLU A O 1
ATOM 1516 N N . ILE A 1 209 ? 12.687 33.839 18.622 1.00 12.52 209 ILE A N 1
ATOM 1517 C CA . ILE A 1 209 ? 11.406 34.368 18.170 1.00 13.81 209 ILE A CA 1
ATOM 1518 C C . ILE A 1 209 ? 10.392 33.259 17.903 1.00 12.64 209 ILE A C 1
ATOM 1519 O O . ILE A 1 209 ? 10.757 32.117 17.621 1.00 12.47 209 ILE A O 1
ATOM 1524 N N . GLY A 1 210 ? 9.114 33.606 18.010 1.00 12.92 210 GLY A N 1
ATOM 1525 C CA . GLY A 1 210 ? 8.056 32.649 17.754 1.00 13.23 210 GLY A CA 1
ATOM 1526 C C . GLY A 1 210 ? 7.565 31.859 18.949 1.00 11.22 210 GLY A C 1
ATOM 1527 O O . GLY A 1 210 ? 8.321 31.563 19.875 1.00 12.14 210 GLY A O 1
ATOM 1528 N N . GLY A 1 211 ? 6.282 31.522 18.927 1.00 11.49 211 GLY A N 1
ATOM 1529 C CA . GLY A 1 211 ? 5.700 30.746 20.002 1.00 12.16 211 GLY A CA 1
ATOM 1530 C C . GLY A 1 211 ? 5.530 31.496 21.304 1.00 10.04 211 GLY A C 1
ATOM 1531 O O . GLY A 1 211 ? 5.815 32.691 21.397 1.00 12.53 211 GLY A O 1
ATOM 1532 N N . SER A 1 212 ? 5.070 30.777 22.319 1.00 11.63 212 SER A N 1
ATOM 1533 C CA . SER A 1 212 ? 4.836 31.357 23.633 1.00 10.98 212 SER A CA 1
ATOM 1534 C C . SER A 1 212 ? 5.466 30.521 24.739 1.00 9.17 212 SER A C 1
ATOM 1535 O O . SER A 1 212 ? 5.170 30.724 25.914 1.00 10.14 212 SER A O 1
ATOM 1538 N N . ASP A 1 213 ? 6.341 29.589 24.371 1.00 9.32 213 ASP A N 1
ATOM 1539 C CA . ASP A 1 213 ? 6.958 28.721 25.366 1.00 7.91 213 ASP A CA 1
ATOM 1540 C C . ASP A 1 213 ? 7.850 29.452 26.359 1.00 7.27 213 ASP A C 1
ATOM 1541 O O . ASP A 1 213 ? 7.851 29.126 27.545 1.00 8.70 213 ASP A O 1
ATOM 1546 N N . GLU A 1 214 ? 8.613 30.431 25.881 1.00 8.24 214 GLU A N 1
ATOM 1547 C CA . GLU A 1 214 ? 9.488 31.188 26.767 1.00 8.14 214 GLU A CA 1
ATOM 1548 C C . GLU A 1 214 ? 8.667 31.973 27.782 1.00 8.95 214 GLU A C 1
ATOM 1549 O O . GLU A 1 214 ? 8.992 32.003 28.970 1.00 9.26 214 GLU A O 1
ATOM 1555 N N . GLU A 1 215 ? 7.604 32.614 27.307 1.00 8.28 215 GLU A N 1
ATOM 1556 C CA . GLU A 1 215 ? 6.741 33.397 28.181 1.00 9.99 215 GLU A CA 1
ATOM 1557 C C . GLU A 1 215 ? 6.098 32.512 29.246 1.00 9.79 215 GLU A C 1
ATOM 1558 O O . GLU A 1 215 ? 6.054 32.871 30.422 1.00 10.87 215 GLU A O 1
ATOM 1564 N N . GLU A 1 216 ? 5.614 31.347 28.833 1.00 9.75 216 GLU A N 1
ATOM 1565 C CA . GLU A 1 216 ? 4.987 30.416 29.764 1.00 11.65 216 GLU A CA 1
ATOM 1566 C C . GLU A 1 216 ? 5.998 29.871 30.773 1.00 10.69 216 GLU A C 1
ATOM 1567 O O . GLU A 1 216 ? 5.680 29.691 31.948 1.00 11.10 216 GLU A O 1
ATOM 1573 N N . ALA A 1 217 ? 7.217 29.610 30.312 1.00 9.53 217 ALA A N 1
ATOM 1574 C CA . ALA A 1 217 ? 8.265 29.099 31.186 1.00 9.75 217 ALA A CA 1
ATOM 1575 C C . ALA A 1 217 ? 8.630 30.129 32.253 1.00 8.88 217 ALA A C 1
ATOM 1576 O O . ALA A 1 217 ? 8.872 29.778 33.408 1.00 10.28 217 ALA A O 1
ATOM 1578 N N . ALA A 1 218 ? 8.676 31.397 31.858 1.00 9.51 218 ALA A N 1
ATOM 1579 C CA . ALA A 1 218 ? 9.017 32.464 32.791 1.00 9.23 218 ALA A CA 1
ATOM 1580 C C . ALA A 1 218 ? 8.019 32.491 33.943 1.00 9.97 218 ALA A C 1
ATOM 1581 O O . ALA A 1 218 ? 8.403 32.608 35.106 1.00 10.70 218 ALA A O 1
ATOM 1583 N N . ALA A 1 219 ? 6.738 32.371 33.612 1.00 10.39 219 ALA A N 1
ATOM 1584 C CA . ALA A 1 219 ? 5.689 32.380 34.624 1.00 11.51 219 ALA A CA 1
ATOM 1585 C C . ALA A 1 219 ? 5.861 31.209 35.586 1.00 12.53 219 ALA A C 1
ATOM 1586 O O . ALA A 1 219 ? 5.688 31.361 36.796 1.00 13.48 219 ALA A O 1
ATOM 1588 N N . TRP A 1 220 ? 6.204 30.041 35.049 1.00 11.91 220 TRP A N 1
ATOM 1589 C CA . TRP A 1 220 ? 6.394 28.860 35.883 1.00 12.59 220 TRP A CA 1
ATOM 1590 C C . TRP A 1 220 ? 7.585 29.054 36.816 1.00 12.08 220 TRP A C 1
ATOM 1591 O O . TRP A 1 220 ? 7.506 28.758 38.007 1.00 12.67 220 TRP A O 1
ATOM 1602 N N . VAL A 1 221 ? 8.689 29.550 36.266 1.00 10.32 221 VAL A N 1
ATOM 1603 C CA . VAL A 1 221 ? 9.897 29.779 37.049 1.00 11.44 221 VAL A CA 1
ATOM 1604 C C . VAL A 1 221 ? 9.630 30.725 38.213 1.00 10.60 221 VAL A C 1
ATOM 1605 O O . VAL A 1 221 ? 10.041 30.467 39.344 1.00 11.07 221 VAL A O 1
ATOM 1609 N N . LYS A 1 222 ? 8.932 31.818 37.930 1.00 11.40 222 LYS A N 1
ATOM 1610 C CA . LYS A 1 222 ? 8.618 32.807 38.950 1.00 14.55 222 LYS A CA 1
ATOM 1611 C C . LYS A 1 222 ? 7.867 32.213 40.140 1.00 14.38 222 LYS A C 1
ATOM 1612 O O . LYS A 1 222 ? 8.124 32.577 41.286 1.00 16.85 222 LYS A O 1
ATOM 1618 N N . ASP A 1 223 ? 6.953 31.287 39.871 1.00 13.68 223 ASP A N 1
ATOM 1619 C CA . ASP A 1 223 ? 6.157 30.691 40.936 1.00 16.70 223 ASP A CA 1
ATOM 1620 C C . ASP A 1 223 ? 6.653 29.379 41.532 1.00 17.07 223 ASP A C 1
ATOM 1621 O O . ASP A 1 223 ? 6.231 29.011 42.628 1.00 18.83 223 ASP A O 1
ATOM 1626 N N . HIS A 1 224 ? 7.547 28.674 40.844 1.00 15.21 224 HIS A N 1
ATOM 1627 C CA . HIS A 1 224 ? 7.988 27.381 41.359 1.00 13.97 224 HIS A CA 1
ATOM 1628 C C . HIS A 1 224 ? 9.476 27.063 41.432 1.00 12.81 224 HIS A C 1
ATOM 1629 O O . HIS A 1 224 ? 9.866 26.153 42.159 1.00 13.16 224 HIS A O 1
ATOM 1636 N N . MET A 1 225 ? 10.313 27.784 40.696 1.00 12.11 225 MET A N 1
ATOM 1637 C CA . MET A 1 225 ? 11.739 27.468 40.706 1.00 11.03 225 MET A CA 1
ATOM 1638 C C . MET A 1 225 ? 12.403 27.705 42.059 1.00 11.36 225 MET A C 1
ATOM 1639 O O . MET A 1 225 ? 12.139 28.706 42.729 1.00 13.66 225 MET A O 1
ATOM 1644 N N . LYS A 1 226 ? 13.273 26.777 42.449 1.00 11.22 226 LYS A N 1
ATOM 1645 C CA . LYS A 1 226 ? 13.982 26.856 43.723 1.00 14.06 226 LYS A CA 1
ATOM 1646 C C . LYS A 1 226 ? 15.487 27.010 43.527 1.00 13.02 226 LYS A C 1
ATOM 1647 O O . LYS A 1 226 ? 16.269 26.841 44.463 1.00 14.57 226 LYS A O 1
ATOM 1653 N N . LYS A 1 227 ? 15.887 27.323 42.300 1.00 10.79 227 LYS A N 1
ATOM 1654 C CA . LYS A 1 227 ? 17.293 27.515 41.973 1.00 10.54 227 LYS A CA 1
ATOM 1655 C C . LYS A 1 227 ? 17.398 28.545 40.854 1.00 9.06 227 LYS A C 1
ATOM 1656 O O . LYS A 1 227 ? 16.418 28.824 40.165 1.00 9.95 227 LYS A O 1
ATOM 1662 N N . PRO A 1 228 ? 18.586 29.131 40.665 1.00 8.25 228 PRO A N 1
ATOM 1663 C CA . PRO A 1 228 ? 18.785 30.143 39.623 1.00 9.44 228 PRO A CA 1
ATOM 1664 C C . PRO A 1 228 ? 18.514 29.718 38.186 1.00 7.96 228 PRO A C 1
ATOM 1665 O O . PRO A 1 228 ? 18.831 28.599 37.773 1.00 8.40 228 PRO A O 1
ATOM 1669 N N . VAL A 1 229 ? 17.928 30.641 37.431 1.00 8.66 229 VAL A N 1
ATOM 1670 C CA . VAL A 1 229 ? 17.641 30.439 36.018 1.00 8.57 229 VAL A CA 1
ATOM 1671 C C . VAL A 1 229 ? 18.181 31.666 35.292 1.00 8.36 229 VAL A C 1
ATOM 1672 O O . VAL A 1 229 ? 18.017 32.799 35.757 1.00 10.28 229 VAL A O 1
ATOM 1676 N N . VAL A 1 230 ? 18.857 31.433 34.173 1.00 7.75 230 VAL A N 1
ATOM 1677 C CA . VAL A 1 230 ? 19.424 32.503 33.362 1.00 8.42 230 VAL A CA 1
ATOM 1678 C C . VAL A 1 230 ? 18.883 32.311 31.955 1.00 7.59 230 VAL A C 1
ATOM 1679 O O . VAL A 1 230 ? 18.845 31.189 31.451 1.00 8.68 230 VAL A O 1
ATOM 1683 N N . GLY A 1 231 ? 18.459 33.401 31.325 1.00 8.34 231 GLY A N 1
ATOM 1684 C CA . GLY A 1 231 ? 17.910 33.300 29.988 1.00 9.50 231 GLY A CA 1
ATOM 1685 C C . GLY A 1 231 ? 18.739 33.958 28.908 1.00 9.03 231 GLY A C 1
ATOM 1686 O O . GLY A 1 231 ? 19.599 34.796 29.176 1.00 9.23 231 GLY A O 1
ATOM 1687 N N . PHE A 1 232 ? 18.475 33.553 27.672 1.00 8.46 232 PHE A N 1
ATOM 1688 C CA . PHE A 1 232 ? 19.154 34.096 26.507 1.00 8.39 232 PHE A CA 1
ATOM 1689 C C . PHE A 1 232 ? 18.178 33.958 25.357 1.00 8.56 232 PHE A C 1
ATOM 1690 O O . PHE A 1 232 ? 17.568 32.906 25.182 1.00 9.57 232 PHE A O 1
ATOM 1698 N N . ILE A 1 233 ? 18.014 35.024 24.585 1.00 8.55 233 ILE A N 1
ATOM 1699 C CA . ILE A 1 233 ? 17.113 34.995 23.442 1.00 9.79 233 ILE A CA 1
ATOM 1700 C C . ILE A 1 233 ? 17.930 35.264 22.187 1.00 9.85 233 ILE A C 1
ATOM 1701 O O . ILE A 1 233 ? 18.589 36.296 22.077 1.00 11.11 233 ILE A O 1
ATOM 1706 N N . GLY A 1 234 ? 17.893 34.322 21.251 1.00 9.67 234 GLY A N 1
ATOM 1707 C CA . GLY A 1 234 ? 18.645 34.478 20.021 1.00 11.56 234 GLY A CA 1
ATOM 1708 C C . GLY A 1 234 ? 18.002 35.431 19.033 1.00 14.71 234 GLY A C 1
ATOM 1709 O O . GLY A 1 234 ? 16.824 35.770 19.157 1.00 14.33 234 GLY A O 1
ATOM 1710 N N . GLY A 1 235 ? 18.788 35.874 18.056 1.00 16.58 235 GLY A N 1
ATOM 1711 C CA . GLY A 1 235 ? 18.280 36.774 17.036 1.00 19.56 235 GLY A CA 1
ATOM 1712 C C . GLY A 1 235 ? 17.982 38.194 17.479 1.00 24.64 235 GLY A C 1
ATOM 1713 O O . GLY A 1 235 ? 17.058 38.822 16.961 1.00 26.53 235 GLY A O 1
ATOM 1714 N N . ARG A 1 236 ? 18.754 38.708 18.431 1.00 24.21 236 ARG A N 1
ATOM 1715 C CA . ARG A 1 236 ? 18.551 40.071 18.911 1.00 26.19 236 ARG A CA 1
ATOM 1716 C C . ARG A 1 236 ? 19.476 41.044 18.189 1.00 31.34 236 ARG A C 1
ATOM 1717 O O . ARG A 1 236 ? 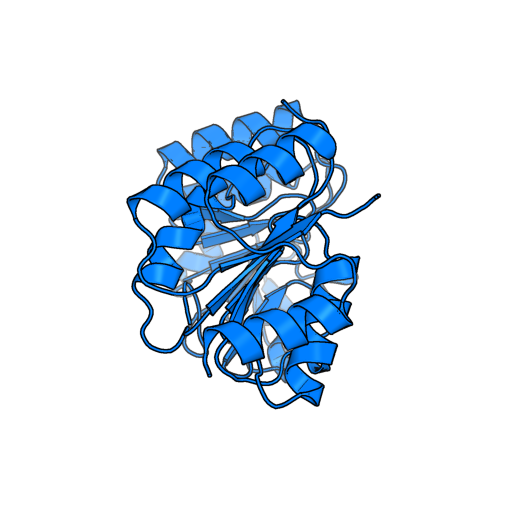19.110 41.620 17.165 1.00 37.25 236 ARG A O 1
ATOM 1725 N N . VAL A 1 255 ? 2.942 38.457 22.113 1.00 27.22 255 VAL A N 1
ATOM 1726 C CA . VAL A 1 255 ? 3.592 37.173 22.346 1.00 27.03 255 VAL A CA 1
ATOM 1727 C C . VAL A 1 255 ? 4.236 36.650 21.065 1.00 25.58 255 VAL A C 1
ATOM 1728 O O . VAL A 1 255 ? 3.681 36.795 19.976 1.00 27.35 255 VAL A O 1
ATOM 1732 N N . GLY A 1 256 ? 5.414 36.047 21.201 1.00 20.55 256 GLY A N 1
ATOM 1733 C CA . GLY A 1 256 ? 6.105 35.511 20.042 1.00 19.51 256 GLY A CA 1
ATOM 1734 C C . GLY A 1 256 ? 7.261 36.369 19.567 1.00 16.72 256 GLY A C 1
ATOM 1735 O O . GLY A 1 256 ? 8.073 35.930 18.756 1.00 20.30 256 GLY A O 1
ATOM 1736 N N . THR A 1 257 ? 7.344 37.597 20.068 1.00 18.70 257 THR A N 1
ATOM 1737 C CA . THR A 1 257 ? 8.418 38.500 19.675 1.00 18.76 257 THR A CA 1
ATOM 1738 C C . THR A 1 257 ? 9.555 38.472 20.690 1.00 18.83 257 THR A C 1
ATOM 1739 O O . THR A 1 257 ? 9.359 38.100 21.846 1.00 17.09 257 THR A O 1
ATOM 1743 N N . PRO A 1 258 ? 10.769 38.851 20.263 1.00 19.01 258 PRO A N 1
ATOM 1744 C CA . PRO A 1 258 ? 11.903 38.854 21.190 1.00 19.14 258 PRO A CA 1
ATOM 1745 C C . PRO A 1 258 ? 11.603 39.778 22.369 1.00 17.31 258 PRO A C 1
ATOM 1746 O O . PRO A 1 258 ? 11.942 39.477 23.511 1.00 17.13 258 PRO A O 1
ATOM 1750 N N . GLU A 1 259 ? 10.952 40.899 22.074 1.00 17.39 259 GLU A N 1
ATOM 1751 C CA . GLU A 1 259 ? 10.589 41.880 23.090 1.00 15.85 259 GLU A CA 1
ATOM 1752 C C . GLU A 1 259 ? 9.671 41.253 24.135 1.00 14.20 259 GLU A C 1
ATOM 1753 O O . GLU A 1 259 ? 9.841 41.468 25.335 1.00 12.90 259 GLU A O 1
ATOM 1759 N N . SER A 1 260 ? 8.698 40.476 23.672 1.00 13.02 260 SER A N 1
ATOM 1760 C CA . SER A 1 260 ? 7.755 39.820 24.567 1.00 11.83 260 SER A CA 1
ATOM 1761 C C . SER A 1 260 ? 8.453 38.828 25.485 1.00 10.29 260 SER A C 1
ATOM 1762 O O . SER A 1 260 ? 8.127 38.721 26.666 1.00 11.07 260 SER A O 1
ATOM 1765 N N . LYS A 1 261 ? 9.416 38.098 24.937 1.00 10.52 261 LYS A N 1
ATOM 1766 C CA . LYS A 1 261 ? 10.135 37.105 25.719 1.00 10.66 261 LYS A CA 1
ATOM 1767 C C . LYS A 1 261 ? 11.104 37.746 26.703 1.00 10.08 261 LYS A C 1
ATOM 1768 O O . LYS A 1 261 ? 11.251 37.276 27.828 1.00 10.84 261 LYS A O 1
ATOM 1774 N N . LEU A 1 262 ? 11.755 38.826 26.287 1.00 10.33 262 LEU A N 1
ATOM 1775 C CA . LEU A 1 262 ? 12.678 39.530 27.168 1.00 10.84 262 LEU A CA 1
ATOM 1776 C C . LEU A 1 262 ? 11.889 40.147 28.319 1.00 9.62 262 LEU A C 1
ATOM 1777 O O . LEU A 1 262 ? 12.323 40.119 29.469 1.00 10.33 262 LEU A O 1
ATOM 1782 N N . ARG A 1 263 ? 10.724 40.701 28.001 1.00 10.18 263 ARG A N 1
ATOM 1783 C CA . ARG A 1 263 ? 9.874 41.309 29.017 1.00 11.31 263 ARG A CA 1
ATOM 1784 C C . ARG A 1 263 ? 9.383 40.247 29.996 1.00 10.12 263 ARG A C 1
ATOM 1785 O O . ARG A 1 263 ? 9.351 40.472 31.205 1.00 11.47 263 ARG A O 1
ATOM 1793 N N . ALA A 1 264 ? 9.010 39.083 29.473 1.00 10.62 264 ALA A N 1
ATOM 1794 C CA . ALA A 1 264 ? 8.531 37.993 30.314 1.00 10.50 264 ALA A CA 1
ATOM 1795 C C . ALA A 1 264 ? 9.622 37.531 31.277 1.00 9.28 264 ALA A C 1
ATOM 1796 O O . ALA A 1 264 ? 9.370 37.346 32.469 1.00 10.14 264 ALA A O 1
ATOM 1798 N N . PHE A 1 265 ? 10.833 37.337 30.761 1.00 9.70 265 PHE A N 1
ATOM 1799 C CA . PHE A 1 265 ? 11.941 36.914 31.609 1.00 10.43 265 PHE A CA 1
ATOM 1800 C C . PHE A 1 265 ? 12.202 37.976 32.676 1.00 10.58 265 PHE A C 1
ATOM 1801 O O . PHE A 1 265 ? 12.329 37.662 33.860 1.00 11.31 265 PHE A O 1
ATOM 1809 N N . ALA A 1 266 ? 12.272 39.234 32.248 1.00 10.81 266 ALA A N 1
ATOM 1810 C CA . ALA A 1 266 ? 12.526 40.344 33.159 1.00 12.10 266 ALA A CA 1
ATOM 1811 C C . ALA A 1 266 ? 11.506 40.413 34.293 1.00 12.46 266 ALA A C 1
ATOM 1812 O O . ALA A 1 266 ? 11.874 40.540 35.463 1.00 14.00 266 ALA A O 1
ATOM 1814 N N . GLU A 1 267 ? 10.225 40.336 33.948 1.00 11.80 267 GLU A N 1
ATOM 1815 C CA . GLU A 1 267 ? 9.171 40.396 34.953 1.00 11.93 267 GLU A CA 1
ATOM 1816 C C . GLU A 1 267 ? 9.168 39.178 35.873 1.00 13.30 267 GLU A C 1
ATOM 1817 O O . GLU A 1 267 ? 8.661 39.241 36.994 1.00 15.92 267 GLU A O 1
ATOM 1823 N N . ALA A 1 268 ? 9.747 38.076 35.406 1.00 12.20 268 ALA A N 1
ATOM 1824 C CA . ALA A 1 268 ? 9.814 36.853 36.199 1.00 13.50 268 ALA A CA 1
ATOM 1825 C C . ALA A 1 268 ? 11.057 36.839 37.087 1.00 14.61 268 ALA A C 1
ATOM 1826 O O . ALA A 1 268 ? 11.240 35.932 37.900 1.00 17.13 268 ALA A O 1
ATOM 1828 N N . GLY A 1 269 ? 11.910 37.847 36.924 1.00 14.35 269 GLY A N 1
ATOM 1829 C CA . GLY A 1 269 ? 13.121 37.924 37.721 1.00 17.76 269 GLY A CA 1
ATOM 1830 C C . GLY A 1 269 ? 14.251 37.076 37.172 1.00 18.29 269 GLY A C 1
ATOM 1831 O O . GLY A 1 269 ? 15.235 36.818 37.864 1.00 21.31 269 GLY A O 1
ATOM 1832 N N . ILE A 1 270 ? 14.109 36.638 35.925 1.00 14.47 270 ILE A N 1
ATOM 1833 C CA . ILE A 1 270 ? 15.126 35.818 35.280 1.00 12.26 270 ILE A CA 1
ATOM 1834 C C . ILE A 1 270 ? 16.149 36.705 34.579 1.00 10.76 270 ILE A C 1
ATOM 1835 O O . ILE A 1 270 ? 15.828 37.377 33.599 1.00 10.36 270 ILE A O 1
ATOM 1840 N N . PRO A 1 271 ? 17.393 36.727 35.079 1.00 10.75 271 PRO A N 1
ATOM 1841 C CA . PRO A 1 271 ? 18.427 37.553 34.451 1.00 11.29 271 PRO A CA 1
ATOM 1842 C C . PRO A 1 271 ? 18.642 37.100 33.009 1.00 11.23 271 PRO A C 1
ATOM 1843 O O . PRO A 1 271 ? 18.633 35.900 32.722 1.00 11.16 271 PRO A O 1
ATOM 1847 N N . VAL A 1 272 ? 18.830 38.056 32.108 1.00 9.59 272 VAL A N 1
ATOM 1848 C CA . VAL A 1 272 ? 19.046 37.744 30.705 1.00 10.27 272 VAL A CA 1
ATOM 1849 C C . VAL A 1 272 ? 20.461 38.109 30.281 1.00 9.83 272 VAL A C 1
ATOM 1850 O O . VAL A 1 272 ? 20.942 39.208 30.561 1.00 11.67 272 VAL A O 1
ATOM 1854 N N . ALA A 1 273 ? 21.130 37.171 29.619 1.00 8.91 273 ALA A N 1
ATOM 1855 C CA . ALA A 1 273 ? 22.480 37.391 29.124 1.00 9.05 273 ALA A CA 1
ATOM 1856 C C . ALA A 1 273 ? 22.365 37.9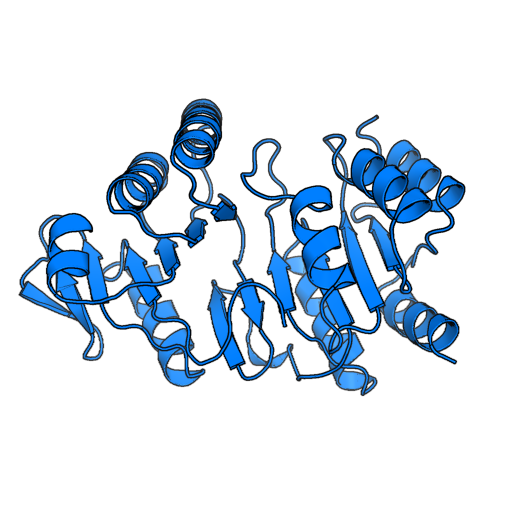28 27.704 1.00 10.20 273 ALA A C 1
ATOM 1857 O O . ALA A 1 273 ? 21.573 37.416 26.913 1.00 10.17 273 ALA A O 1
ATOM 1859 N N . ASP A 1 274 ? 23.139 38.961 27.385 1.00 10.89 274 ASP A N 1
ATOM 1860 C CA . ASP A 1 274 ? 23.108 39.534 26.045 1.00 11.34 274 ASP A CA 1
ATOM 1861 C C . ASP A 1 274 ? 24.139 38.845 25.156 1.00 11.82 274 ASP A C 1
ATOM 1862 O O . ASP A 1 274 ? 24.062 38.918 23.929 1.00 13.42 274 ASP A O 1
ATOM 1867 N N . THR A 1 275 ? 25.101 38.181 25.790 1.00 10.52 275 THR A N 1
ATOM 1868 C CA . THR A 1 275 ? 26.158 37.459 25.085 1.00 11.43 275 THR A CA 1
ATOM 1869 C C . THR A 1 275 ? 26.380 36.113 25.762 1.00 9.47 275 THR A C 1
ATOM 1870 O O . THR A 1 275 ? 25.905 35.881 26.873 1.00 10.10 275 THR A O 1
ATOM 1874 N N . ILE A 1 276 ? 27.115 35.231 25.095 1.00 10.42 276 ILE A N 1
ATOM 1875 C CA . ILE A 1 276 ? 27.403 33.920 25.654 1.00 9.79 276 ILE A CA 1
ATOM 1876 C C . ILE A 1 276 ? 28.228 34.076 26.931 1.00 9.73 276 ILE A C 1
ATOM 1877 O O . ILE A 1 276 ? 27.981 33.394 27.922 1.00 9.79 276 ILE A O 1
ATOM 1882 N N . ASP A 1 277 ? 29.200 34.982 26.916 1.00 10.29 277 ASP A N 1
ATOM 1883 C CA . ASP A 1 277 ? 30.026 35.203 28.097 1.00 12.31 277 ASP A CA 1
ATOM 1884 C C . ASP A 1 277 ? 29.182 35.647 29.289 1.00 10.29 277 ASP A C 1
ATOM 1885 O O . ASP A 1 277 ? 29.477 35.292 30.429 1.00 11.11 277 ASP A O 1
ATOM 1890 N N . GLU A 1 278 ? 28.129 36.418 29.029 1.00 10.65 278 GLU A N 1
ATOM 1891 C CA . GLU A 1 278 ? 27.271 36.874 30.114 1.00 10.47 278 GLU A CA 1
ATOM 1892 C C . GLU A 1 278 ? 26.488 35.719 30.731 1.00 9.44 278 GLU A C 1
ATOM 1893 O O . GLU A 1 278 ? 26.066 35.808 31.882 1.00 10.30 278 GLU A O 1
ATOM 1899 N N . ILE A 1 279 ? 26.282 34.639 29.978 1.00 9.12 279 ILE A N 1
ATOM 1900 C CA . ILE A 1 279 ? 25.575 33.491 30.538 1.00 8.23 279 ILE A CA 1
ATOM 1901 C C . ILE A 1 279 ? 26.442 32.954 31.673 1.00 9.00 279 ILE A C 1
ATOM 1902 O O . ILE A 1 279 ? 25.956 32.685 32.772 1.00 10.12 279 ILE A O 1
ATOM 1907 N N . VAL A 1 280 ? 27.733 32.810 31.395 1.00 10.25 280 VAL A N 1
ATOM 1908 C CA . VAL A 1 280 ? 28.683 32.319 32.382 1.00 10.18 280 VAL A CA 1
ATOM 1909 C C . VAL A 1 280 ? 28.761 33.260 33.579 1.00 9.98 280 VAL A C 1
ATOM 1910 O O . VAL A 1 280 ? 28.703 32.824 34.727 1.00 11.00 280 VAL A O 1
ATOM 1914 N N . GLU A 1 281 ? 28.882 34.555 33.308 1.00 10.48 281 GLU A N 1
ATOM 1915 C CA . GLU A 1 281 ? 28.975 35.539 34.377 1.00 10.17 281 GLU A CA 1
ATOM 1916 C C . GLU A 1 281 ? 27.730 35.569 35.254 1.00 9.62 281 GLU A C 1
ATOM 1917 O O . GLU A 1 281 ? 27.835 35.667 36.476 1.00 10.55 281 GLU A O 1
ATOM 1923 N N . LEU A 1 282 ? 26.554 35.477 34.640 1.00 9.40 282 LEU A N 1
ATOM 1924 C CA . LEU A 1 282 ? 25.316 35.500 35.407 1.00 10.09 282 LEU A CA 1
ATOM 1925 C C . LEU A 1 282 ? 25.152 34.253 36.269 1.00 9.84 282 LEU A C 1
ATOM 1926 O O . LEU A 1 282 ? 24.631 34.332 37.381 1.00 9.75 282 LEU A O 1
ATOM 1931 N N . VAL A 1 283 ? 25.590 33.101 35.769 1.00 10.06 283 VAL A N 1
ATOM 1932 C CA . VAL A 1 283 ? 25.491 31.881 36.562 1.00 9.68 283 VAL A CA 1
ATOM 1933 C C . VAL A 1 283 ? 26.433 32.003 37.760 1.00 9.81 283 VAL A C 1
ATOM 1934 O O . VAL A 1 283 ? 26.062 31.675 38.885 1.00 11.14 283 VAL A O 1
ATOM 1938 N N . LYS A 1 284 ? 27.647 32.489 37.518 1.00 10.43 284 LYS A N 1
ATOM 1939 C CA . LYS A 1 284 ? 28.615 32.657 38.599 1.00 11.09 284 LYS A CA 1
ATOM 1940 C C . LYS A 1 284 ? 28.066 33.612 39.652 1.00 12.40 284 LYS A C 1
ATOM 1941 O O . LYS A 1 284 ? 28.187 33.368 40.852 1.00 12.55 284 LYS A O 1
ATOM 1947 N N . LYS A 1 285 ? 27.459 34.701 39.194 1.00 11.49 285 LYS A N 1
ATOM 1948 C CA . LYS A 1 285 ? 26.897 35.697 40.093 1.00 11.92 285 LYS A CA 1
ATOM 1949 C C . LYS A 1 285 ? 25.796 35.103 40.964 1.00 12.60 285 LYS A C 1
ATOM 1950 O O . LYS A 1 285 ? 25.752 35.336 42.171 1.00 13.65 285 LYS A O 1
ATOM 1956 N N . ALA A 1 286 ? 24.914 34.326 40.346 1.00 11.65 286 ALA A N 1
ATOM 1957 C CA . ALA A 1 286 ? 23.799 33.714 41.059 1.00 12.46 286 ALA A CA 1
ATOM 1958 C C . ALA A 1 286 ? 24.222 32.683 42.098 1.00 13.46 286 ALA A C 1
ATOM 1959 O O . ALA A 1 286 ? 23.575 32.544 43.137 1.00 16.57 286 ALA A O 1
ATOM 1961 N N . LEU A 1 287 ? 25.302 31.961 41.822 1.00 11.38 287 LEU A N 1
ATOM 1962 C CA . LEU A 1 287 ? 25.775 30.936 42.744 1.00 12.41 287 LEU A CA 1
ATOM 1963 C C . LEU A 1 287 ? 26.695 31.486 43.830 1.00 14.34 287 LEU A C 1
ATOM 1964 O O . LEU A 1 287 ? 26.846 30.876 44.889 1.00 14.83 287 LEU A O 1
ATOM 1969 N N . GLY A 1 288 ? 27.306 32.636 43.562 1.00 14.63 288 GLY A N 1
ATOM 1970 C CA . GLY A 1 288 ? 28.189 33.256 44.536 1.00 20.04 288 GLY A CA 1
ATOM 1971 C C . GLY A 1 288 ? 29.459 32.480 44.825 1.00 22.05 288 GLY A C 1
ATOM 1972 O O . GLY A 1 288 ? 29.696 31.444 44.171 1.00 27.34 288 GLY A O 1
#

B-factor: mean 15.27, std 8.89, range [5.09, 48.58]

GO terms:
  GO:0004775 succinate-CoA ligase (ADP-forming) activity (F, EXP)
  GO:0004776 succinate-CoA ligase (GDP-forming) activity (F, EXP)

Radius of gyration: 18.04 Å; Cα contacts (8 Å, |Δi|>4): 651; chains: 1; bounding box: 38×51×39 Å